Protein AF-A0A4U0H5T0-F1 (afdb_monomer_lite)

Sequence (251 aa):
METVILKTESYLFQNSNGEFRANPFYELSSDEWIIYENGQPTYLLDFNKRTTPLIQDLTKRLDNGEKLDEVIQELGRFLGRQWATDNNIEGAEIPNSQEVETVSVTLLDNLADMFMDVYFVATNSIDANILLDEEKFIAAFVTDISGQGFESGYAENQEDLIQMLTLVFKQSISLTELVSNGDRYVYDLTKFRKSCITVEELDLEYEQWIQESKRVNTMNRYGMIMSAVSYIKKNSDKEHFVLITEKRKHW

Secondary structure (DSSP, 8-state):
--EEEEEEEEEEEEETTEEEEE---TT--TTEEEEEETTEEEEEEETT-TTSHHHHHHHHHHHTT--HHHHHHHHHHHTT--EESS----SEEPTT--EEEEEEEEE-S-GGGG-EEEEEEEESS--HHHHT-HHHHHHHHTSSSTT--EEEEEESSHHHHHHHHHHHHTS----EEEEE-SSEEEEE-GGGGGGPPPHHHHHHHHHHHHHHTT----SHHHHHHHHHHHHHHHTTTSSEEEEEEEE----

Organism: NCBI:txid1874115

Foldseek 3Di:
DDKDKDKAKKFWFQDPVGIDIATQRPPDDPQWFFKAWVLHGAEIEGLVPVVFPVSVVLVVCVVVVDDNQVVQCVVQVVVLTRIGRGSPPPGDTDPPRIDIDMDMYYYDRAPLLQKKKKKKFFAQDDDPVQQADPVSVCVQAVDPPPDRHIAIDIARDPVRVQLLVCLQQVHGDDWDWPDYDVFKTKTFPQVSLVSGDDLVRCVVCVVVSSVVVVGHPPCPSVVSSSRNSVVSVVSVVGNTIMMMIGRRPHD

Structure (mmCIF, N/CA/C/O backbone):
data_AF-A0A4U0H5T0-F1
#
_entry.id   AF-A0A4U0H5T0-F1
#
loop_
_atom_site.group_PDB
_atom_site.id
_atom_site.type_symbol
_atom_site.label_atom_id
_atom_site.label_alt_id
_atom_site.label_comp_id
_atom_site.label_asym_id
_atom_site.label_entity_id
_atom_site.label_seq_id
_atom_site.pdbx_PDB_ins_code
_atom_site.Cartn_x
_atom_site.Cartn_y
_atom_site.Cartn_z
_atom_site.occupancy
_atom_site.B_iso_or_equiv
_atom_site.auth_seq_id
_atom_site.auth_comp_id
_atom_site.auth_asym_id
_atom_site.auth_atom_id
_atom_site.pdbx_PDB_model_num
ATOM 1 N N . MET A 1 1 ? 5.337 -11.599 -2.449 1.00 79.94 1 MET A N 1
ATOM 2 C CA . MET A 1 1 ? 5.610 -11.451 -3.891 1.00 79.94 1 MET A CA 1
ATOM 3 C C . MET A 1 1 ? 6.890 -12.198 -4.231 1.00 79.94 1 MET A C 1
ATOM 5 O O . MET A 1 1 ? 7.751 -12.320 -3.364 1.00 79.94 1 MET A O 1
ATOM 9 N N . GLU A 1 2 ? 6.981 -12.745 -5.441 1.00 89.12 2 GLU A N 1
ATOM 10 C CA . GLU A 1 2 ? 8.143 -13.497 -5.930 1.00 89.12 2 GLU A CA 1
ATOM 11 C C . GLU A 1 2 ? 9.257 -12.535 -6.373 1.00 89.12 2 GLU A C 1
ATOM 13 O O . GLU A 1 2 ? 9.006 -11.591 -7.121 1.00 89.12 2 GLU A O 1
ATOM 18 N N . THR A 1 3 ? 10.488 -12.766 -5.912 1.00 93.19 3 THR A N 1
ATOM 19 C CA . THR A 1 3 ? 11.670 -12.035 -6.385 1.00 93.19 3 THR A CA 1
ATOM 20 C C . THR A 1 3 ? 12.254 -12.739 -7.603 1.00 93.19 3 THR A C 1
ATOM 22 O O . THR A 1 3 ? 12.559 -13.929 -7.540 1.00 93.19 3 THR A O 1
ATOM 25 N N . VAL A 1 4 ? 12.464 -11.990 -8.683 1.00 93.50 4 VAL A N 1
ATOM 26 C CA . VAL A 1 4 ? 13.069 -12.468 -9.927 1.00 93.50 4 VAL A CA 1
ATOM 27 C C . VAL A 1 4 ? 14.440 -11.825 -10.089 1.00 93.50 4 VAL A C 1
ATOM 29 O O . VAL A 1 4 ? 14.595 -10.607 -9.997 1.00 93.50 4 VAL A O 1
ATOM 32 N N . ILE A 1 5 ? 15.450 -12.661 -10.317 1.00 93.19 5 ILE A N 1
ATOM 33 C CA . ILE A 1 5 ? 16.825 -12.223 -10.542 1.00 93.19 5 ILE A CA 1
ATOM 34 C C . ILE A 1 5 ? 17.077 -12.225 -12.045 1.00 93.19 5 ILE A C 1
ATOM 36 O O . ILE A 1 5 ? 17.096 -13.285 -12.671 1.00 93.19 5 ILE A O 1
ATOM 40 N N . LEU A 1 6 ? 17.291 -11.040 -12.605 1.00 91.06 6 LEU A N 1
ATOM 41 C CA . LEU A 1 6 ? 17.571 -10.848 -14.020 1.00 91.06 6 LEU A CA 1
ATOM 42 C C . LEU A 1 6 ? 19.044 -10.508 -14.209 1.00 91.06 6 LEU A C 1
ATOM 44 O O . LEU A 1 6 ? 19.617 -9.702 -13.475 1.00 91.06 6 LEU A O 1
ATOM 48 N N . LYS A 1 7 ? 19.657 -11.126 -15.214 1.00 90.62 7 LYS A N 1
ATOM 49 C CA . LYS A 1 7 ? 20.981 -10.751 -15.696 1.00 90.62 7 LYS A CA 1
ATOM 50 C C . LYS A 1 7 ? 20.773 -9.889 -16.933 1.00 90.62 7 LYS A C 1
ATOM 52 O O . LYS A 1 7 ? 20.125 -10.348 -17.861 1.00 90.62 7 LYS A O 1
ATOM 57 N N . THR A 1 8 ? 21.273 -8.662 -16.909 1.00 91.00 8 THR A N 1
ATOM 58 C CA . THR A 1 8 ? 21.053 -7.675 -17.973 1.00 91.00 8 THR A CA 1
ATOM 59 C C . THR A 1 8 ? 22.316 -6.867 -18.208 1.00 91.00 8 THR A C 1
ATOM 61 O O . THR A 1 8 ? 23.204 -6.793 -17.356 1.00 91.00 8 THR A O 1
ATOM 64 N N . GLU A 1 9 ? 22.374 -6.222 -19.360 1.00 91.31 9 GLU A N 1
ATOM 65 C CA . GLU A 1 9 ? 23.377 -5.214 -19.657 1.00 91.31 9 GLU A CA 1
ATOM 66 C C . GLU A 1 9 ? 23.027 -3.872 -18.989 1.00 91.31 9 GLU A C 1
ATOM 68 O O . GLU A 1 9 ? 21.854 -3.494 -18.867 1.00 91.31 9 GLU A O 1
ATOM 73 N N . SER A 1 10 ? 24.060 -3.165 -18.530 1.00 92.12 10 SER A N 1
ATOM 74 C CA . SER A 1 10 ? 24.013 -1.792 -18.031 1.00 92.12 10 SER A CA 1
ATOM 75 C C . SER A 1 10 ? 24.984 -0.920 -18.821 1.00 92.12 10 SER A C 1
ATOM 77 O O . SER A 1 10 ? 26.024 -1.388 -19.290 1.00 92.12 10 SER A O 1
ATOM 79 N N . TYR A 1 11 ? 24.669 0.366 -18.941 1.00 93.81 11 TYR A N 1
ATOM 80 C CA . TYR A 1 11 ? 25.453 1.316 -19.733 1.00 93.81 11 TYR A CA 1
ATOM 81 C C . TYR A 1 11 ? 25.623 2.628 -18.968 1.00 93.81 11 TYR A C 1
ATOM 83 O O . TYR A 1 11 ? 24.793 2.976 -18.123 1.00 93.81 11 TYR A O 1
ATOM 91 N N . LEU A 1 12 ? 26.702 3.356 -19.258 1.00 95.00 12 LEU A N 1
ATOM 92 C CA . LEU A 1 12 ? 26.872 4.731 -18.799 1.00 95.00 12 LEU A CA 1
ATOM 93 C C . LEU A 1 12 ? 26.121 5.681 -19.727 1.00 95.00 12 LEU A C 1
ATOM 95 O O . LEU A 1 12 ? 26.197 5.566 -20.947 1.00 95.00 12 LEU A O 1
ATOM 99 N N . PHE A 1 13 ? 25.460 6.662 -19.133 1.00 93.12 13 PHE A N 1
ATOM 100 C CA . PHE A 1 13 ? 24.759 7.741 -19.803 1.00 93.12 13 PHE A CA 1
ATOM 101 C C . PHE A 1 13 ? 25.309 9.074 -19.316 1.00 93.12 13 PHE A C 1
ATOM 103 O O . PHE A 1 13 ? 25.615 9.244 -18.136 1.00 93.12 13 PHE A O 1
ATOM 110 N N . GLN A 1 14 ? 25.416 10.032 -20.231 1.00 94.31 14 GLN A N 1
ATOM 111 C CA . GLN A 1 14 ? 25.802 11.404 -19.929 1.00 94.31 14 GLN A CA 1
ATOM 112 C C . GLN A 1 14 ? 24.602 12.332 -20.122 1.00 94.31 14 GLN A C 1
ATOM 114 O O . GLN A 1 14 ? 24.001 12.372 -21.200 1.00 94.31 14 GLN A O 1
ATOM 119 N N . ASN A 1 15 ? 24.308 13.144 -19.108 1.00 92.81 15 ASN A N 1
ATOM 120 C CA . ASN A 1 15 ? 23.375 14.267 -19.218 1.00 92.81 15 ASN A CA 1
ATOM 121 C C . ASN A 1 15 ? 23.931 15.533 -18.542 1.00 92.81 15 ASN A C 1
ATOM 123 O O . ASN A 1 15 ? 25.121 15.608 -18.224 1.00 92.81 15 ASN A O 1
ATOM 127 N N . SER A 1 16 ? 23.090 16.554 -18.345 1.00 91.19 16 SER A N 1
ATOM 128 C CA . SER A 1 16 ? 23.485 17.823 -17.714 1.00 91.19 16 SER A CA 1
ATOM 129 C C . SER A 1 16 ? 23.939 17.687 -16.256 1.00 91.19 16 SER A C 1
ATOM 131 O O . SER A 1 16 ? 24.620 18.579 -15.758 1.00 91.19 16 SER A O 1
ATOM 133 N N . ASN A 1 17 ? 23.576 16.593 -15.579 1.00 89.69 17 ASN A N 1
ATOM 134 C CA . ASN A 1 17 ? 23.887 16.333 -14.173 1.00 89.69 17 ASN A CA 1
ATOM 135 C C . ASN A 1 17 ? 25.145 15.467 -13.988 1.00 89.69 17 ASN A C 1
ATOM 137 O O . ASN A 1 17 ? 25.594 15.292 -12.857 1.00 89.69 17 ASN A O 1
ATOM 141 N N . GLY A 1 18 ? 25.729 14.953 -15.076 1.00 92.44 18 GLY A N 1
ATOM 142 C CA . GLY A 1 18 ? 26.941 14.137 -15.056 1.00 92.44 18 GLY A CA 1
ATOM 143 C C . GLY A 1 18 ? 26.772 12.780 -15.735 1.00 92.44 18 GLY A C 1
ATOM 144 O O . GLY A 1 18 ? 25.825 12.557 -16.493 1.00 92.44 18 GLY A O 1
ATOM 145 N N . GLU A 1 19 ? 27.733 11.900 -15.466 1.00 93.88 19 GLU A N 1
ATOM 146 C CA . GLU A 1 19 ? 27.701 10.495 -15.872 1.00 93.88 19 GLU A CA 1
ATOM 147 C C . GLU A 1 19 ? 26.946 9.667 -14.829 1.00 93.88 19 GLU A C 1
ATOM 149 O O . GLU A 1 19 ? 27.150 9.829 -13.623 1.00 93.88 19 GLU A O 1
ATOM 154 N N . PHE A 1 20 ? 26.092 8.757 -15.284 1.00 92.19 20 PHE A N 1
ATOM 155 C CA . PHE A 1 20 ? 25.377 7.811 -14.431 1.00 92.19 20 PHE A CA 1
ATOM 156 C C . PHE A 1 20 ? 25.193 6.476 -15.153 1.00 92.19 20 PHE A C 1
ATOM 158 O O . PHE A 1 20 ? 25.200 6.424 -16.380 1.00 92.19 20 PHE A O 1
ATOM 165 N N . ARG A 1 21 ? 25.041 5.383 -14.401 1.00 91.56 21 ARG A N 1
ATOM 166 C CA . ARG A 1 21 ? 24.825 4.037 -14.950 1.00 91.56 21 ARG A CA 1
ATOM 167 C C . ARG A 1 21 ? 23.353 3.651 -14.832 1.00 91.56 21 ARG A C 1
ATOM 169 O O . ARG A 1 21 ? 22.741 3.928 -13.803 1.00 91.56 21 ARG A O 1
ATOM 176 N N . ALA A 1 22 ? 22.798 3.031 -15.871 1.00 90.25 22 ALA A N 1
ATOM 177 C CA . ALA A 1 22 ? 21.400 2.603 -15.897 1.00 90.25 22 ALA A CA 1
ATOM 178 C C . ALA A 1 22 ? 21.206 1.278 -16.654 1.00 90.25 22 ALA A C 1
ATOM 180 O O . ALA A 1 22 ? 22.036 0.888 -17.480 1.00 90.25 22 ALA A O 1
ATOM 181 N N . ASN A 1 23 ? 20.084 0.605 -16.374 1.00 90.12 23 ASN A N 1
ATOM 182 C CA . ASN A 1 23 ? 19.690 -0.674 -16.970 1.00 90.12 23 ASN A CA 1
ATOM 183 C C . ASN A 1 23 ? 18.482 -0.465 -17.908 1.00 90.12 23 ASN A C 1
ATOM 185 O O . ASN A 1 23 ? 17.345 -0.370 -17.432 1.00 90.12 23 ASN A O 1
ATOM 189 N N . PRO A 1 24 ? 18.691 -0.383 -19.234 1.00 83.88 24 PRO A N 1
ATOM 190 C CA . PRO A 1 24 ? 17.605 -0.146 -20.184 1.00 83.88 24 PRO A CA 1
ATOM 191 C C . PRO A 1 24 ? 16.778 -1.398 -20.525 1.00 83.88 24 PRO A C 1
ATOM 193 O O . PRO A 1 24 ? 15.717 -1.245 -21.118 1.00 83.88 24 PRO A O 1
ATOM 196 N N . PHE A 1 25 ? 17.244 -2.603 -20.162 1.00 85.62 25 PHE A N 1
ATOM 197 C CA . PHE A 1 25 ? 16.572 -3.892 -20.409 1.00 85.62 25 PHE A CA 1
ATOM 198 C C . PHE A 1 25 ? 16.206 -4.171 -21.885 1.00 85.62 25 PHE A C 1
ATOM 200 O O . PHE A 1 25 ? 15.102 -4.606 -22.200 1.00 85.62 25 PHE A O 1
ATOM 207 N N . TYR A 1 26 ? 17.156 -3.993 -22.810 1.00 78.75 26 TYR A N 1
ATOM 208 C CA . TYR A 1 26 ? 16.949 -4.288 -24.240 1.00 78.75 26 TYR A CA 1
ATOM 209 C C . TYR A 1 26 ? 16.740 -5.782 -24.575 1.00 78.75 26 TYR A C 1
ATOM 211 O O . TYR A 1 26 ? 16.330 -6.103 -25.688 1.00 78.75 26 TYR A O 1
ATOM 219 N N . GLU A 1 27 ? 17.041 -6.695 -23.648 1.00 76.06 27 GLU A N 1
ATOM 220 C CA . GLU A 1 27 ? 17.084 -8.149 -23.888 1.00 76.06 27 GLU A CA 1
ATOM 221 C C . GLU A 1 27 ? 15.786 -8.900 -23.542 1.00 76.06 27 GLU A C 1
ATOM 223 O O . GLU A 1 27 ? 15.737 -10.124 -23.677 1.00 76.06 27 GLU A O 1
ATOM 228 N N . LEU A 1 28 ? 14.747 -8.207 -23.067 1.00 79.75 28 LEU A N 1
ATOM 229 C CA . LEU A 1 28 ? 13.497 -8.849 -22.646 1.00 79.75 28 LEU A CA 1
ATOM 230 C C . LEU A 1 28 ? 12.777 -9.537 -23.812 1.00 79.75 28 LEU A C 1
ATOM 232 O O . LEU A 1 28 ? 12.850 -9.101 -24.966 1.00 79.75 28 LEU A O 1
ATOM 236 N N . SER A 1 29 ? 12.041 -10.609 -23.505 1.00 81.38 29 SER A N 1
ATOM 237 C CA . SER A 1 29 ? 11.128 -11.201 -24.483 1.00 81.38 29 SER A CA 1
ATOM 238 C C . SER A 1 29 ? 9.960 -10.256 -24.791 1.00 81.38 29 SER A C 1
ATOM 240 O O . SER A 1 29 ? 9.644 -9.356 -24.019 1.00 81.38 29 SER A O 1
ATOM 242 N N . SER A 1 30 ? 9.271 -10.470 -25.916 1.00 81.88 30 SER A N 1
ATOM 243 C CA . SER A 1 30 ? 8.114 -9.645 -26.307 1.00 81.88 30 SER A CA 1
ATOM 244 C C . SER A 1 30 ? 6.949 -9.682 -25.310 1.00 81.88 30 SER A C 1
ATOM 246 O O . SER A 1 30 ? 6.088 -8.805 -25.347 1.00 81.88 30 SER A O 1
ATOM 248 N N . ASP A 1 31 ? 6.913 -10.705 -24.456 1.00 90.06 31 ASP A N 1
ATOM 249 C CA . ASP A 1 31 ? 5.875 -10.927 -23.450 1.00 90.06 31 ASP A CA 1
ATOM 250 C C . ASP A 1 31 ? 6.319 -10.477 -22.044 1.00 90.06 31 ASP A C 1
ATOM 252 O O . ASP A 1 31 ? 5.556 -10.610 -21.089 1.00 90.06 31 ASP A O 1
ATOM 256 N N . GLU A 1 32 ? 7.523 -9.920 -21.896 1.00 92.31 32 GLU A N 1
ATOM 257 C CA . GLU A 1 32 ? 8.065 -9.442 -20.624 1.00 92.31 32 GLU A CA 1
ATOM 258 C C . GLU A 1 32 ? 8.298 -7.934 -20.657 1.00 92.31 32 GLU A C 1
ATOM 260 O O . GLU A 1 32 ? 8.846 -7.385 -21.611 1.00 92.31 32 GLU A O 1
ATOM 265 N N . TRP A 1 33 ? 7.909 -7.259 -19.579 1.00 93.38 33 TRP A N 1
ATOM 266 C CA . TRP A 1 33 ? 8.050 -5.813 -19.445 1.00 93.38 33 TRP A CA 1
ATOM 267 C C . TRP A 1 33 ? 8.583 -5.454 -18.066 1.00 93.38 33 TRP A C 1
ATOM 269 O O . TRP A 1 33 ? 8.135 -5.994 -17.053 1.00 93.38 33 TRP A O 1
ATOM 279 N N . ILE A 1 34 ? 9.515 -4.505 -18.015 1.00 94.31 34 ILE A N 1
ATOM 280 C CA . ILE A 1 34 ? 9.991 -3.936 -16.754 1.00 94.31 34 ILE A CA 1
ATOM 281 C C . ILE A 1 34 ? 9.176 -2.691 -16.439 1.00 94.31 34 ILE A C 1
ATOM 283 O O . ILE A 1 34 ? 9.016 -1.809 -17.278 1.00 94.31 34 ILE A O 1
ATOM 287 N N . ILE A 1 35 ? 8.674 -2.620 -15.208 1.00 94.06 35 ILE A N 1
ATOM 288 C CA . ILE A 1 35 ? 8.116 -1.392 -14.654 1.00 94.06 35 ILE A CA 1
ATOM 289 C C . ILE A 1 35 ? 9.209 -0.702 -13.850 1.00 94.06 35 ILE A C 1
ATOM 291 O O . ILE A 1 35 ? 9.773 -1.261 -12.897 1.00 94.06 35 ILE A O 1
ATOM 295 N N . TYR A 1 36 ? 9.452 0.547 -14.216 1.00 92.38 36 TYR A N 1
ATOM 296 C CA . TYR A 1 36 ? 10.337 1.449 -13.512 1.00 92.38 36 TYR A CA 1
ATOM 297 C C . TYR A 1 36 ? 9.539 2.231 -12.475 1.00 92.38 36 TYR A C 1
ATOM 299 O O . TYR A 1 36 ? 8.566 2.905 -12.808 1.00 92.38 36 TYR A O 1
ATOM 307 N N . GLU A 1 37 ? 9.966 2.171 -11.218 1.00 90.38 37 GLU A N 1
ATOM 308 C CA . GLU A 1 37 ? 9.444 3.004 -10.140 1.00 90.38 37 GLU A CA 1
ATOM 309 C C . GLU A 1 37 ? 10.465 4.088 -9.814 1.00 90.38 37 GLU A C 1
ATOM 311 O O . GLU A 1 37 ? 11.607 3.791 -9.467 1.00 90.38 37 GLU A O 1
ATOM 316 N N . ASN A 1 38 ? 10.073 5.356 -9.963 1.00 86.44 38 ASN A N 1
ATOM 317 C CA . ASN A 1 38 ? 10.989 6.496 -9.818 1.00 86.44 38 ASN A CA 1
ATOM 318 C C . ASN A 1 38 ? 12.274 6.339 -10.671 1.00 86.44 38 ASN A C 1
ATOM 320 O O . ASN A 1 38 ? 13.373 6.678 -10.229 1.00 86.44 38 ASN A O 1
ATOM 324 N N . GLY A 1 39 ? 12.140 5.774 -11.878 1.00 85.00 39 GLY A N 1
ATOM 325 C CA . GLY A 1 39 ? 13.250 5.532 -12.810 1.00 85.00 39 GLY A CA 1
ATOM 326 C C . GLY A 1 39 ? 14.132 4.322 -12.479 1.00 85.00 39 GLY A C 1
ATOM 327 O O . GLY A 1 39 ? 15.131 4.107 -13.157 1.00 85.00 39 GLY A O 1
ATOM 328 N N . GLN A 1 40 ? 13.795 3.527 -11.458 1.00 87.88 40 GLN A N 1
ATOM 329 C CA . GLN A 1 40 ? 14.537 2.317 -11.097 1.00 87.88 40 GLN A CA 1
ATOM 330 C C . GLN A 1 40 ? 13.754 1.053 -1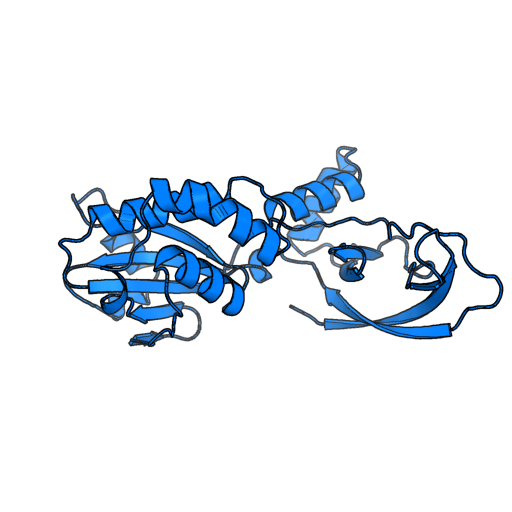1.479 1.00 87.88 40 GLN A C 1
ATOM 332 O O . GLN A 1 40 ? 12.562 0.967 -11.166 1.00 87.88 40 GLN A O 1
ATOM 337 N N . PRO A 1 41 ? 14.390 0.054 -12.116 1.00 92.06 41 PRO A N 1
ATOM 338 C CA . PRO A 1 41 ? 13.729 -1.202 -12.461 1.00 92.06 41 PRO A CA 1
ATOM 339 C C . PRO A 1 41 ? 13.284 -1.906 -11.178 1.00 92.06 41 PRO A C 1
ATOM 341 O O . PRO A 1 41 ? 14.110 -2.266 -10.342 1.00 92.06 41 PRO A O 1
ATOM 344 N N . THR A 1 42 ? 11.973 -2.065 -11.000 1.00 92.81 42 THR A N 1
ATOM 345 C CA . THR A 1 42 ? 11.412 -2.513 -9.714 1.00 92.81 42 THR A CA 1
ATOM 346 C C . THR A 1 42 ? 10.505 -3.718 -9.875 1.00 92.81 42 THR A C 1
ATOM 348 O O . THR A 1 42 ? 10.584 -4.645 -9.063 1.00 92.81 42 THR A O 1
ATOM 351 N N . TYR A 1 43 ? 9.692 -3.751 -10.935 1.00 94.44 43 TYR A N 1
ATOM 352 C CA . TYR A 1 43 ? 8.773 -4.859 -11.175 1.00 94.44 43 TYR A CA 1
ATOM 353 C C . TYR A 1 43 ? 8.954 -5.498 -12.548 1.00 94.44 43 TYR A C 1
ATOM 355 O O . TYR A 1 43 ? 9.316 -4.823 -13.509 1.00 94.44 43 TYR A O 1
ATOM 363 N N . LEU A 1 44 ? 8.660 -6.795 -12.626 1.00 94.81 44 LEU A N 1
ATOM 364 C CA . LEU A 1 44 ? 8.542 -7.553 -13.870 1.00 94.81 44 LEU A CA 1
ATOM 365 C C . LEU A 1 44 ? 7.072 -7.901 -14.111 1.00 94.81 44 LEU A C 1
ATOM 367 O O . LEU A 1 44 ? 6.443 -8.549 -13.273 1.00 94.81 44 LEU A O 1
ATOM 371 N N . LEU A 1 45 ? 6.550 -7.505 -15.266 1.00 94.62 45 LEU A N 1
ATOM 372 C CA . LEU A 1 45 ? 5.309 -8.015 -15.838 1.00 9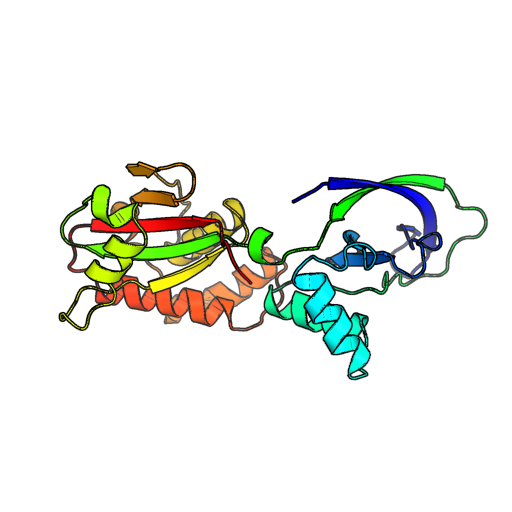4.62 45 LEU A CA 1
ATOM 373 C C . LEU A 1 45 ? 5.649 -9.131 -16.824 1.00 94.62 45 LEU A C 1
ATOM 375 O O . LEU A 1 45 ? 6.445 -8.918 -17.734 1.00 94.62 45 LEU A O 1
ATOM 379 N N . ASP A 1 46 ? 5.018 -10.290 -16.667 1.00 94.25 46 ASP A N 1
ATOM 380 C CA . ASP A 1 46 ? 5.209 -11.445 -17.549 1.00 94.25 46 ASP A CA 1
ATOM 381 C C . ASP A 1 46 ? 3.854 -11.917 -18.099 1.00 94.25 46 ASP A C 1
ATOM 383 O O . ASP A 1 46 ? 3.067 -12.576 -17.409 1.00 94.25 46 ASP A O 1
ATOM 387 N N . PHE A 1 47 ? 3.577 -11.593 -19.365 1.00 93.62 47 PHE A N 1
ATOM 388 C CA . PHE A 1 47 ? 2.353 -11.978 -20.072 1.00 93.62 47 PHE A CA 1
ATOM 389 C C . PHE A 1 47 ? 2.270 -13.487 -20.359 1.00 93.62 47 PHE A C 1
ATOM 391 O O . PHE A 1 47 ? 1.201 -13.990 -20.727 1.00 93.62 47 PHE A O 1
ATOM 398 N N . ASN A 1 48 ? 3.335 -14.262 -20.112 1.00 92.81 48 ASN A N 1
ATOM 399 C CA . ASN A 1 48 ? 3.253 -15.722 -20.133 1.00 92.81 48 ASN A CA 1
ATOM 400 C C . ASN A 1 48 ? 2.422 -16.268 -18.962 1.00 92.81 48 ASN A C 1
ATOM 402 O O . ASN A 1 48 ? 1.833 -17.349 -19.076 1.00 92.81 48 ASN A O 1
ATOM 406 N N . LYS A 1 49 ? 2.269 -15.509 -17.868 1.00 91.69 49 LYS A N 1
ATOM 407 C CA . LYS A 1 49 ? 1.437 -15.870 -16.707 1.00 91.69 49 LYS A CA 1
ATOM 408 C C . LYS A 1 49 ? -0.056 -15.577 -16.931 1.00 91.69 49 LYS A C 1
ATOM 410 O O . LYS A 1 49 ? -0.728 -14.977 -16.103 1.00 91.69 49 LYS A O 1
ATOM 415 N N . ARG A 1 50 ? -0.621 -16.079 -18.033 1.00 89.62 50 ARG A N 1
ATOM 416 C CA . ARG A 1 50 ? -1.989 -15.784 -18.534 1.00 89.62 50 ARG A CA 1
ATOM 417 C C . ARG A 1 50 ? -3.147 -16.071 -17.567 1.00 89.62 50 ARG A C 1
ATOM 419 O O . ARG A 1 50 ? -4.282 -15.669 -17.818 1.00 89.62 50 ARG A O 1
ATOM 426 N N . THR A 1 51 ? -2.907 -16.837 -16.509 1.00 89.38 51 THR A N 1
ATOM 427 C CA . THR A 1 51 ? -3.930 -17.206 -15.524 1.00 89.38 51 THR A CA 1
ATOM 428 C C . THR A 1 51 ? -4.002 -16.250 -14.340 1.00 89.38 51 THR A C 1
ATOM 430 O O . THR A 1 51 ? -4.887 -16.419 -13.506 1.00 89.38 51 THR A O 1
ATOM 433 N N . THR A 1 52 ? -3.079 -15.293 -14.216 1.00 89.00 52 THR A N 1
ATOM 434 C CA . THR A 1 52 ? -3.059 -14.380 -13.070 1.00 89.00 52 THR A CA 1
ATOM 435 C C . THR A 1 52 ? -4.021 -13.204 -13.290 1.00 89.00 52 THR A C 1
ATOM 437 O O . THR A 1 52 ? -4.147 -12.724 -14.422 1.00 89.00 52 THR A O 1
ATOM 440 N N . PRO A 1 53 ? -4.728 -12.733 -12.241 1.00 88.12 53 PRO A N 1
ATOM 441 C CA . PRO A 1 53 ? -5.772 -11.718 -12.393 1.00 88.12 53 PRO A CA 1
ATOM 442 C C . PRO A 1 53 ? -5.287 -10.423 -13.049 1.00 88.12 53 PRO A C 1
ATOM 444 O O . PRO A 1 53 ? -5.970 -9.890 -13.921 1.00 88.12 53 PRO A O 1
ATOM 447 N N . LEU A 1 54 ? -4.092 -9.943 -12.680 1.00 90.75 54 LEU A N 1
ATOM 448 C CA . LEU A 1 54 ? -3.546 -8.715 -13.256 1.00 90.75 54 LEU A CA 1
ATOM 449 C C . LEU A 1 54 ? -3.263 -8.877 -14.751 1.00 90.75 54 LEU A C 1
ATOM 451 O O . LEU A 1 54 ? -3.648 -8.022 -15.539 1.00 90.75 54 LEU A O 1
ATOM 455 N N . ILE A 1 55 ? -2.635 -9.982 -15.161 1.00 93.25 55 ILE A N 1
ATOM 456 C CA . ILE A 1 55 ? -2.311 -10.219 -16.574 1.00 93.25 55 ILE A CA 1
ATOM 457 C C . ILE A 1 55 ? -3.587 -10.362 -17.411 1.00 93.25 55 ILE A C 1
ATOM 459 O O . ILE A 1 55 ? -3.633 -9.874 -18.539 1.00 93.25 55 ILE A O 1
ATOM 463 N N . GLN A 1 56 ? -4.645 -10.969 -16.867 1.00 92.44 56 GLN A N 1
ATOM 464 C CA . GLN A 1 56 ? -5.947 -11.051 -17.537 1.00 92.44 56 GLN A CA 1
ATOM 465 C C . GLN A 1 56 ? -6.592 -9.676 -17.736 1.00 92.44 56 GLN A C 1
ATOM 467 O O . GLN A 1 56 ? -7.094 -9.397 -18.827 1.00 92.44 56 GLN A O 1
ATOM 472 N N . ASP A 1 57 ? -6.560 -8.819 -16.712 1.00 91.88 57 ASP A N 1
ATOM 473 C CA . ASP A 1 57 ? -7.064 -7.447 -16.806 1.00 91.88 57 ASP A CA 1
ATOM 474 C C . ASP A 1 57 ? -6.267 -6.626 -17.829 1.00 91.88 57 ASP A C 1
ATOM 476 O O . ASP A 1 57 ? -6.847 -6.072 -18.765 1.00 91.88 57 ASP A O 1
ATOM 480 N N . LEU A 1 58 ? -4.933 -6.646 -17.728 1.00 93.88 58 LEU A N 1
ATOM 481 C CA . LEU A 1 58 ? -4.044 -5.956 -18.663 1.00 93.88 58 LEU A CA 1
ATOM 482 C C . LEU A 1 58 ? -4.275 -6.421 -20.102 1.00 93.88 58 LEU A C 1
ATOM 484 O O . LEU A 1 58 ? -4.478 -5.590 -20.980 1.00 93.88 58 LEU A O 1
ATOM 488 N N . THR A 1 59 ? -4.323 -7.734 -20.346 1.00 93.88 59 THR A N 1
ATOM 489 C CA . THR A 1 59 ? -4.574 -8.290 -21.688 1.00 93.88 59 THR A CA 1
ATOM 490 C C . THR A 1 59 ? -5.890 -7.763 -22.258 1.00 93.88 59 THR A C 1
ATOM 492 O O . THR A 1 59 ? -5.928 -7.293 -23.390 1.00 93.88 59 THR A O 1
ATOM 495 N N . LYS A 1 60 ? -6.960 -7.747 -21.454 1.00 94.75 60 LYS A N 1
ATOM 496 C CA . LYS A 1 60 ? -8.266 -7.235 -21.879 1.00 94.75 60 LYS A CA 1
ATOM 497 C C . LYS A 1 60 ? -8.229 -5.740 -22.218 1.00 94.75 60 LYS A C 1
ATOM 499 O O . LYS A 1 60 ? -8.882 -5.326 -23.173 1.00 94.75 60 LYS A O 1
ATOM 504 N N . ARG A 1 61 ? -7.502 -4.925 -21.448 1.00 94.75 61 ARG A N 1
ATOM 505 C CA . ARG A 1 61 ? -7.324 -3.484 -21.717 1.00 94.75 61 ARG A CA 1
ATOM 506 C C . ARG A 1 61 ? -6.543 -3.248 -23.012 1.00 94.75 61 ARG A C 1
ATOM 508 O O . ARG A 1 61 ? -6.978 -2.463 -23.854 1.00 94.75 61 ARG A O 1
ATOM 515 N N . LEU A 1 62 ? -5.452 -3.987 -23.216 1.00 94.31 62 LEU A N 1
ATOM 516 C CA . LEU A 1 62 ? -4.652 -3.925 -24.445 1.00 94.31 62 LEU A CA 1
ATOM 517 C C . LEU A 1 62 ? -5.453 -4.367 -25.679 1.00 94.31 62 LEU A C 1
ATOM 519 O O . LEU A 1 62 ? -5.407 -3.697 -26.709 1.00 94.31 62 LEU A O 1
ATOM 523 N N . ASP A 1 63 ? -6.255 -5.430 -25.563 1.00 95.00 63 ASP A N 1
ATOM 524 C CA . ASP A 1 63 ? -7.155 -5.896 -26.630 1.00 95.00 63 ASP A CA 1
ATOM 525 C C . ASP A 1 63 ? -8.223 -4.846 -26.997 1.00 95.00 63 ASP A C 1
ATOM 527 O O . ASP A 1 63 ? -8.681 -4.791 -28.141 1.00 95.00 63 ASP A O 1
ATOM 531 N N . ASN A 1 64 ? -8.593 -3.973 -26.053 1.00 96.06 64 ASN A N 1
ATOM 532 C CA . ASN A 1 64 ? -9.483 -2.833 -26.293 1.00 96.06 64 ASN A CA 1
ATOM 533 C C . ASN A 1 64 ? -8.766 -1.610 -26.900 1.00 96.06 64 ASN A C 1
ATOM 535 O O . ASN A 1 64 ? -9.409 -0.589 -27.152 1.00 96.06 64 ASN A O 1
ATOM 539 N N . GLY A 1 65 ? -7.461 -1.707 -27.169 1.00 95.12 65 GLY A N 1
ATOM 540 C CA . GLY A 1 65 ? -6.658 -0.668 -27.813 1.00 95.12 65 GLY A CA 1
ATOM 541 C C . GLY A 1 65 ? -5.971 0.306 -26.855 1.00 95.12 65 GLY A C 1
ATOM 542 O O . GLY A 1 65 ? -5.428 1.311 -27.317 1.00 95.12 65 GLY A O 1
ATOM 543 N N . GLU A 1 66 ? -5.985 0.040 -25.547 1.00 96.06 66 GLU A N 1
ATOM 544 C CA . GLU A 1 66 ? -5.212 0.823 -24.579 1.00 96.06 66 GLU A CA 1
ATOM 545 C C . GLU A 1 66 ? -3.709 0.540 -24.726 1.00 96.06 66 GLU A C 1
ATOM 547 O O . GLU A 1 66 ? -3.303 -0.553 -25.127 1.00 96.06 66 GLU A O 1
ATOM 552 N N . LYS A 1 67 ? -2.858 1.519 -24.401 1.00 93.88 67 LYS A N 1
ATOM 553 C CA . LYS A 1 67 ? -1.402 1.321 -24.415 1.00 93.88 67 LYS A CA 1
ATOM 554 C C . LYS A 1 67 ? -0.912 0.867 -23.051 1.00 93.88 67 LYS A C 1
ATOM 556 O O . LYS A 1 67 ? -1.300 1.445 -22.041 1.00 93.88 67 LYS A O 1
ATOM 561 N N . LEU A 1 68 ? 0.007 -0.098 -23.033 1.00 92.44 68 LEU A N 1
ATOM 562 C CA . LEU A 1 68 ? 0.536 -0.653 -21.788 1.00 92.44 68 LEU A CA 1
ATOM 563 C C . LEU A 1 68 ? 1.118 0.425 -20.868 1.00 92.44 68 LEU A C 1
ATOM 565 O O . LEU A 1 68 ? 0.759 0.457 -19.699 1.00 92.44 68 LEU A O 1
ATOM 569 N N . ASP A 1 69 ? 1.944 1.335 -21.387 1.00 91.38 69 ASP A N 1
ATOM 570 C CA . ASP A 1 69 ? 2.538 2.399 -20.567 1.00 91.38 69 ASP A CA 1
ATOM 571 C C . ASP A 1 69 ? 1.471 3.284 -19.896 1.00 91.38 69 ASP A C 1
ATOM 573 O O . ASP A 1 69 ? 1.547 3.548 -18.700 1.00 91.38 69 ASP A O 1
ATOM 577 N N . GLU A 1 70 ? 0.417 3.667 -20.625 1.00 93.25 70 GLU A N 1
ATOM 578 C CA . GLU A 1 70 ? -0.691 4.472 -20.087 1.00 93.25 70 GLU A CA 1
ATOM 579 C C . GLU A 1 70 ? -1.416 3.716 -18.960 1.00 93.25 70 GLU A C 1
ATOM 581 O O . GLU A 1 70 ? -1.634 4.260 -17.876 1.00 93.25 70 GLU A O 1
ATOM 586 N N . VAL A 1 71 ? -1.699 2.429 -19.179 1.00 94.12 71 VAL A N 1
ATOM 587 C CA . VAL A 1 71 ? -2.320 1.535 -18.194 1.00 94.12 71 VAL A CA 1
ATOM 588 C C . VAL A 1 71 ? -1.454 1.394 -16.934 1.00 94.12 71 VAL A C 1
ATOM 590 O O . VAL A 1 71 ? -1.961 1.495 -15.815 1.00 94.12 71 VAL A O 1
ATOM 593 N N . ILE A 1 72 ? -0.146 1.187 -17.093 1.00 94.38 72 ILE A N 1
ATOM 594 C CA . ILE A 1 72 ? 0.800 1.045 -15.980 1.00 94.38 72 ILE A CA 1
ATOM 595 C C . ILE A 1 72 ? 0.969 2.358 -15.217 1.00 94.38 72 ILE A C 1
ATOM 597 O O . ILE A 1 72 ? 1.009 2.336 -13.986 1.00 94.38 72 ILE A O 1
ATOM 601 N N . GLN A 1 73 ? 1.003 3.500 -15.904 1.00 92.38 73 GLN A N 1
ATOM 602 C CA . GLN A 1 73 ? 1.021 4.812 -15.261 1.00 92.38 73 GLN A CA 1
ATOM 603 C C . GLN A 1 73 ? -0.251 5.062 -14.445 1.00 92.38 73 GLN A C 1
ATOM 605 O O . GLN A 1 73 ? -0.173 5.580 -13.331 1.00 92.38 73 GLN A O 1
ATOM 610 N N . GLU A 1 74 ? -1.425 4.706 -14.970 1.00 90.25 74 GLU A N 1
ATOM 611 C CA . GLU A 1 74 ? -2.693 4.827 -14.247 1.00 90.25 74 GLU A CA 1
ATOM 612 C C . GLU A 1 74 ? -2.731 3.946 -13.002 1.00 90.25 74 GLU A C 1
ATOM 614 O O . GLU A 1 74 ? -3.097 4.431 -11.928 1.00 90.25 74 GLU A O 1
ATOM 619 N N . LEU A 1 75 ? -2.304 2.684 -13.126 1.00 90.12 75 LEU A N 1
ATOM 620 C CA . LEU A 1 75 ? -2.167 1.784 -11.987 1.00 90.12 75 LEU A CA 1
ATOM 621 C C . LEU A 1 75 ? -1.199 2.379 -10.968 1.00 90.12 75 LEU A C 1
ATOM 623 O O . LEU A 1 75 ? -1.604 2.610 -9.836 1.00 90.12 75 LEU A O 1
ATOM 627 N N . GLY A 1 76 ? 0.022 2.739 -11.368 1.00 89.75 76 GLY A N 1
ATOM 628 C CA . GLY A 1 76 ? 1.006 3.367 -10.487 1.00 89.75 76 GLY A CA 1
ATOM 629 C C . GLY A 1 76 ? 0.436 4.576 -9.748 1.00 89.75 76 GLY A C 1
ATOM 630 O O . GLY A 1 76 ? 0.496 4.626 -8.519 1.00 89.75 76 GLY A O 1
ATOM 631 N N . ARG A 1 77 ? -0.222 5.501 -10.460 1.00 86.06 77 ARG A N 1
ATOM 632 C CA . ARG A 1 77 ? -0.894 6.659 -9.847 1.00 86.06 77 ARG A CA 1
ATOM 633 C C . ARG A 1 77 ? -1.950 6.229 -8.845 1.00 86.06 77 ARG A C 1
ATOM 635 O O . ARG A 1 77 ? -1.964 6.772 -7.748 1.00 86.06 77 ARG A O 1
ATOM 642 N N . PHE A 1 78 ? -2.799 5.255 -9.160 1.00 82.56 78 PHE A N 1
ATOM 643 C CA . PHE A 1 78 ? -3.778 4.736 -8.203 1.00 82.56 78 PHE A CA 1
ATOM 644 C C . PHE A 1 78 ? -3.110 4.258 -6.898 1.00 82.56 78 PHE A C 1
ATOM 646 O O . PHE A 1 78 ? -3.618 4.544 -5.812 1.00 82.56 78 PHE A O 1
ATOM 653 N N . LEU A 1 79 ? -1.924 3.647 -6.984 1.00 81.25 79 LEU A N 1
ATOM 654 C CA . LEU A 1 79 ? -1.119 3.237 -5.825 1.00 81.25 79 LEU A CA 1
ATOM 655 C C . LEU A 1 79 ? -0.317 4.395 -5.181 1.00 81.25 79 LEU A C 1
ATOM 657 O O . LEU A 1 79 ? 0.375 4.191 -4.187 1.00 81.25 79 LEU A O 1
ATOM 661 N N . GLY A 1 80 ? -0.377 5.616 -5.723 1.00 81.56 80 GLY A N 1
ATOM 662 C CA . GLY A 1 80 ? 0.439 6.756 -5.287 1.00 81.56 80 GLY A CA 1
ATOM 663 C C . GLY A 1 80 ? 1.913 6.660 -5.697 1.00 81.56 80 GLY A C 1
ATOM 664 O O . GLY A 1 80 ? 2.767 7.260 -5.044 1.00 81.56 80 GLY A O 1
ATOM 665 N N . ARG A 1 81 ? 2.212 5.904 -6.754 1.00 87.00 81 ARG A N 1
ATOM 666 C CA . ARG A 1 81 ? 3.551 5.577 -7.255 1.00 87.00 81 ARG A CA 1
ATOM 667 C C . ARG A 1 81 ? 3.788 6.185 -8.636 1.00 87.00 81 ARG A C 1
ATOM 669 O O . ARG A 1 81 ? 2.861 6.375 -9.423 1.00 87.00 81 ARG A O 1
ATOM 676 N N . GLN A 1 82 ? 5.048 6.483 -8.939 1.00 89.69 82 GLN A N 1
ATOM 677 C CA . GLN A 1 82 ? 5.466 6.915 -10.270 1.00 89.69 82 GLN A CA 1
ATOM 678 C C . GLN A 1 82 ? 5.980 5.705 -11.045 1.00 89.69 82 GLN A C 1
ATOM 680 O O . GLN A 1 82 ? 7.164 5.374 -10.969 1.00 89.69 82 GLN A O 1
ATOM 685 N N . TRP A 1 83 ? 5.070 5.037 -11.748 1.00 93.00 83 TRP A N 1
ATOM 686 C CA . TRP A 1 83 ? 5.390 3.900 -12.608 1.00 93.00 83 TRP A CA 1
ATOM 687 C C . TRP A 1 83 ? 5.460 4.312 -14.068 1.00 93.00 83 TRP A C 1
ATOM 689 O O . TRP A 1 83 ? 4.715 5.194 -14.488 1.00 93.00 83 TRP A O 1
ATOM 699 N N . ALA A 1 84 ? 6.331 3.654 -14.822 1.00 91.81 84 ALA A N 1
ATOM 700 C CA . ALA A 1 84 ? 6.417 3.736 -16.275 1.00 91.81 84 ALA A CA 1
ATOM 701 C C . ALA A 1 84 ? 6.943 2.404 -16.823 1.00 91.81 84 ALA A C 1
ATOM 703 O O . ALA A 1 84 ? 7.652 1.688 -16.109 1.00 91.81 84 ALA A O 1
ATOM 704 N N . THR A 1 85 ? 6.620 2.071 -18.071 1.00 89.31 85 THR A N 1
ATOM 705 C CA . THR A 1 85 ? 7.278 0.951 -18.774 1.00 89.31 85 THR A CA 1
ATOM 706 C C . THR A 1 85 ? 8.520 1.401 -19.529 1.00 89.31 85 THR A C 1
ATOM 708 O O . THR A 1 85 ? 9.412 0.598 -19.790 1.00 89.31 85 THR A O 1
ATOM 711 N N . ASP A 1 86 ? 8.601 2.691 -19.849 1.00 82.12 86 ASP A N 1
ATOM 712 C CA . ASP A 1 86 ? 9.805 3.277 -20.417 1.00 82.12 86 ASP A CA 1
ATOM 713 C C . ASP A 1 86 ? 10.831 3.537 -19.313 1.00 82.12 86 ASP A C 1
ATOM 715 O O . ASP A 1 86 ? 10.517 4.056 -18.237 1.00 82.12 86 ASP A O 1
ATOM 719 N N . ASN A 1 87 ? 12.093 3.216 -19.603 1.00 71.31 87 ASN A N 1
ATOM 720 C CA . ASN A 1 87 ? 13.200 3.421 -18.670 1.00 71.31 87 ASN A CA 1
ATOM 721 C C . ASN A 1 87 ? 13.433 4.903 -18.320 1.00 71.31 87 ASN A C 1
ATOM 723 O O . ASN A 1 87 ? 14.104 5.193 -17.330 1.00 71.31 87 ASN A O 1
ATOM 727 N N . ASN A 1 88 ? 12.868 5.830 -19.111 1.00 68.19 88 ASN A N 1
ATOM 728 C CA . ASN A 1 88 ? 13.007 7.281 -18.976 1.00 68.19 88 ASN A CA 1
ATOM 729 C C . ASN A 1 88 ? 14.466 7.727 -18.773 1.00 68.19 88 ASN A C 1
ATOM 731 O O . ASN A 1 88 ? 14.739 8.702 -18.070 1.00 68.19 88 ASN A O 1
ATOM 735 N N . ILE A 1 89 ? 15.421 7.006 -19.371 1.00 79.75 89 ILE A N 1
ATOM 736 C CA . ILE A 1 89 ? 16.838 7.339 -19.273 1.00 79.75 89 ILE A CA 1
ATOM 737 C C . ILE A 1 89 ? 17.095 8.586 -20.122 1.00 79.75 89 ILE A C 1
ATOM 739 O O . ILE A 1 89 ? 17.246 8.533 -21.342 1.00 79.75 89 ILE A O 1
ATOM 743 N N . GLU A 1 90 ? 17.152 9.737 -19.458 1.00 80.56 90 GLU A N 1
ATOM 744 C CA . GLU A 1 90 ? 17.507 11.008 -20.079 1.00 80.56 90 GLU A CA 1
ATOM 745 C C . GLU A 1 90 ? 19.031 11.157 -20.140 1.00 80.56 90 GLU A C 1
ATOM 747 O O . GLU A 1 90 ? 19.684 11.535 -19.163 1.00 80.56 90 GLU A O 1
ATOM 752 N N . GLY A 1 91 ? 19.614 10.867 -21.302 1.00 84.62 91 GLY A N 1
ATOM 753 C CA . GLY A 1 91 ? 21.041 11.042 -21.551 1.00 84.62 91 GLY A CA 1
ATOM 754 C C . GLY A 1 91 ? 21.492 10.385 -22.847 1.00 84.62 91 GLY A C 1
ATOM 755 O O . GLY A 1 91 ? 20.800 9.538 -23.407 1.00 84.62 91 GLY A O 1
ATOM 756 N N . ALA A 1 92 ? 22.666 10.780 -23.333 1.00 91.00 92 ALA A N 1
ATOM 757 C CA . ALA A 1 92 ? 23.313 10.062 -24.422 1.00 91.00 92 ALA A CA 1
ATOM 758 C C . ALA A 1 92 ? 24.074 8.868 -23.839 1.00 91.00 92 ALA A C 1
ATOM 760 O O . ALA A 1 92 ? 24.907 9.049 -22.947 1.00 91.00 92 ALA A O 1
ATOM 761 N N . GLU A 1 93 ? 23.792 7.667 -24.341 1.00 92.31 93 GLU A N 1
ATOM 762 C CA . GLU A 1 93 ? 24.568 6.474 -24.007 1.00 92.31 93 GLU A CA 1
ATOM 763 C C . GLU A 1 93 ? 26.034 6.683 -24.413 1.00 92.31 93 GLU A C 1
ATOM 765 O O . GLU A 1 93 ? 26.335 7.127 -25.525 1.00 92.31 93 GLU A O 1
ATOM 770 N N . ILE A 1 94 ? 26.954 6.378 -23.501 1.00 94.81 94 ILE A N 1
ATOM 771 C CA . ILE A 1 94 ? 28.391 6.426 -23.746 1.00 94.81 94 ILE A CA 1
ATOM 772 C C . ILE A 1 94 ? 28.790 5.111 -24.429 1.00 94.81 94 ILE A C 1
ATOM 774 O O . ILE A 1 94 ? 28.663 4.045 -23.816 1.00 94.81 94 ILE A O 1
ATOM 778 N N . PRO A 1 95 ? 29.312 5.146 -25.670 1.00 92.88 95 PRO A N 1
ATOM 779 C CA . PRO A 1 95 ? 29.659 3.930 -26.397 1.00 92.88 95 PRO A CA 1
ATOM 780 C C . PRO A 1 95 ? 30.686 3.067 -25.655 1.00 92.88 95 PRO A C 1
ATOM 782 O O . PRO A 1 95 ? 31.637 3.586 -25.071 1.00 92.88 95 PRO A O 1
ATOM 785 N N . ASN A 1 96 ? 30.549 1.741 -25.757 1.00 92.19 96 ASN A N 1
ATOM 786 C CA . ASN A 1 96 ? 31.443 0.744 -25.144 1.00 92.19 96 ASN A CA 1
ATOM 787 C C . ASN A 1 96 ? 31.518 0.799 -23.603 1.00 92.19 96 ASN A C 1
ATOM 789 O O . ASN A 1 96 ? 32.506 0.357 -23.021 1.00 92.19 96 ASN A O 1
ATOM 793 N N . SER A 1 97 ? 30.487 1.326 -22.940 1.00 95.06 97 SER A N 1
ATOM 794 C CA . SER A 1 97 ? 30.373 1.360 -21.471 1.00 95.06 97 SER A CA 1
ATOM 795 C C . SER A 1 97 ? 29.628 0.156 -20.873 1.00 95.06 97 SER A C 1
ATOM 797 O O . SER A 1 97 ? 29.339 0.134 -19.670 1.00 95.06 97 SER A O 1
ATOM 799 N N . GLN A 1 98 ? 29.310 -0.819 -21.727 1.00 93.69 98 GLN A N 1
ATOM 800 C CA . GLN A 1 98 ? 28.525 -1.999 -21.406 1.00 93.69 98 GLN A CA 1
ATOM 801 C C . GLN A 1 98 ? 29.170 -2.806 -20.276 1.00 93.69 98 GLN A C 1
ATOM 803 O O . GLN A 1 98 ? 30.324 -3.228 -20.366 1.00 93.69 98 GLN A O 1
ATOM 808 N N . GLU A 1 99 ? 28.385 -3.075 -19.241 1.00 94.56 99 GLU A N 1
ATOM 809 C CA . GLU A 1 99 ? 28.710 -4.025 -18.185 1.00 94.56 99 GLU A CA 1
ATOM 810 C C . GLU A 1 99 ? 27.546 -4.992 -17.990 1.00 94.56 99 GLU A C 1
ATOM 812 O O . GLU A 1 99 ? 26.404 -4.697 -18.333 1.00 94.56 99 GLU A O 1
ATOM 817 N N . VAL A 1 100 ? 27.840 -6.177 -17.464 1.00 92.69 100 VAL A N 1
ATOM 818 C CA . VAL A 1 100 ? 26.814 -7.174 -17.165 1.00 92.69 100 VAL A CA 1
ATOM 819 C C . VAL A 1 100 ? 26.509 -7.120 -15.681 1.00 92.69 100 VAL A C 1
ATOM 821 O O . VAL A 1 100 ? 27.386 -7.364 -14.851 1.00 92.69 100 VAL A O 1
ATOM 824 N N . GLU A 1 101 ? 25.251 -6.862 -15.359 1.00 92.12 101 GLU A N 1
ATOM 825 C CA . GLU A 1 101 ? 24.769 -6.705 -13.998 1.00 92.12 101 GLU A CA 1
ATOM 826 C C . GLU A 1 101 ? 23.678 -7.713 -13.666 1.00 92.12 101 GLU A C 1
ATOM 828 O O . GLU A 1 101 ? 23.065 -8.347 -14.527 1.00 92.12 101 GLU A O 1
ATOM 833 N N . THR A 1 102 ? 23.467 -7.884 -12.367 1.00 92.06 102 THR A N 1
ATOM 834 C CA . THR A 1 102 ? 22.354 -8.654 -11.829 1.00 92.06 102 THR A CA 1
ATOM 835 C C . THR A 1 102 ? 21.419 -7.694 -11.119 1.00 92.06 102 THR A C 1
ATOM 837 O O . THR A 1 102 ? 21.824 -7.033 -10.165 1.00 92.06 102 THR A O 1
ATOM 840 N N . VAL A 1 103 ? 20.176 -7.638 -11.581 1.00 92.25 103 VAL A N 1
ATOM 841 C CA . VAL A 1 103 ? 19.129 -6.787 -11.021 1.00 92.25 103 VAL A CA 1
ATOM 842 C C . VAL A 1 103 ? 18.072 -7.684 -10.391 1.00 92.25 103 VAL A C 1
ATOM 844 O O . VAL A 1 103 ? 17.645 -8.680 -10.975 1.00 92.25 103 VAL A O 1
ATOM 847 N N . SER A 1 104 ? 17.667 -7.339 -9.174 1.00 94.62 104 SER A N 1
ATOM 848 C CA . SER A 1 104 ? 16.586 -8.011 -8.463 1.00 94.62 104 SER A CA 1
ATOM 849 C C . SER A 1 104 ? 15.315 -7.193 -8.632 1.00 94.62 104 SER A C 1
ATOM 851 O O . SER A 1 104 ? 15.244 -6.073 -8.134 1.00 94.62 104 SER A O 1
ATOM 853 N N . VAL A 1 105 ? 14.315 -7.763 -9.294 1.00 94.31 105 VAL A N 1
ATOM 854 C CA . VAL A 1 105 ? 12.989 -7.155 -9.466 1.00 94.31 105 VAL A CA 1
ATOM 855 C C . VAL A 1 105 ? 11.928 -8.028 -8.812 1.00 94.31 105 VAL A C 1
ATOM 857 O O . VAL A 1 105 ? 12.164 -9.195 -8.493 1.00 94.31 105 VAL A O 1
ATOM 860 N N . THR A 1 106 ? 10.747 -7.468 -8.589 1.00 94.38 106 THR A N 1
ATOM 861 C CA . THR A 1 106 ? 9.621 -8.217 -8.034 1.00 94.38 106 THR A CA 1
ATOM 862 C C . THR A 1 106 ? 8.622 -8.541 -9.130 1.00 94.38 106 THR A C 1
ATOM 864 O O . THR A 1 106 ? 8.201 -7.658 -9.871 1.00 94.38 106 THR A O 1
ATOM 867 N N . LEU A 1 107 ? 8.215 -9.800 -9.245 1.00 93.38 107 LEU A N 1
ATOM 868 C CA . LEU A 1 107 ? 7.153 -10.158 -10.171 1.00 93.38 107 LEU A CA 1
ATOM 869 C C . LEU A 1 107 ? 5.842 -9.478 -9.755 1.00 93.38 107 LEU A C 1
ATOM 871 O O . LEU A 1 107 ? 5.423 -9.582 -8.599 1.00 93.38 107 LEU A O 1
ATOM 875 N N . LEU A 1 108 ? 5.193 -8.822 -10.714 1.00 92.88 108 LEU A N 1
ATOM 876 C CA . LEU A 1 108 ? 3.901 -8.181 -10.542 1.00 92.88 108 LEU A CA 1
ATOM 877 C C . LEU A 1 108 ? 2.833 -8.944 -11.328 1.00 92.88 108 LEU A C 1
ATOM 879 O O . LEU A 1 108 ? 2.620 -8.712 -12.512 1.00 92.88 108 LEU A O 1
ATOM 883 N N . ASP A 1 109 ? 2.147 -9.862 -10.660 1.00 88.94 109 ASP A N 1
ATOM 884 C CA . ASP A 1 109 ? 1.059 -10.655 -11.242 1.00 88.94 109 ASP A CA 1
ATOM 885 C C . ASP A 1 109 ? -0.254 -10.572 -10.438 1.00 88.94 109 ASP A C 1
ATOM 887 O O . ASP A 1 109 ? -1.311 -11.000 -10.916 1.00 88.94 109 ASP A O 1
ATOM 891 N N . ASN A 1 110 ? -0.211 -9.955 -9.252 1.00 87.06 110 ASN A N 1
ATOM 892 C CA . ASN A 1 110 ? -1.367 -9.669 -8.414 1.00 87.06 110 ASN A CA 1
ATOM 893 C C . ASN A 1 110 ? -1.173 -8.378 -7.597 1.00 87.06 110 ASN A C 1
ATOM 895 O O . ASN A 1 110 ? -0.293 -8.297 -6.740 1.00 87.06 110 ASN A O 1
ATOM 899 N N . LEU A 1 111 ? -2.040 -7.383 -7.808 1.00 85.31 111 LEU A N 1
ATOM 900 C CA . LEU A 1 111 ? -2.010 -6.121 -7.057 1.00 85.31 111 LEU A CA 1
ATOM 901 C C . LEU A 1 111 ? -2.449 -6.279 -5.595 1.00 85.31 111 LEU A C 1
ATOM 903 O O . LEU A 1 111 ? -2.066 -5.464 -4.760 1.00 85.31 111 LEU A O 1
ATOM 907 N N . ALA A 1 112 ? -3.209 -7.325 -5.251 1.00 83.62 112 ALA A N 1
ATOM 908 C CA . ALA A 1 112 ? -3.617 -7.570 -3.868 1.00 83.62 112 ALA A CA 1
ATOM 909 C C . ALA A 1 112 ? -2.410 -7.789 -2.941 1.00 83.62 112 ALA A C 1
ATOM 911 O O . ALA A 1 112 ? -2.438 -7.383 -1.784 1.00 83.62 112 ALA A O 1
ATOM 912 N N . ASP A 1 113 ? -1.316 -8.354 -3.461 1.00 82.06 113 ASP A N 1
ATOM 913 C CA . ASP A 1 113 ? -0.095 -8.578 -2.684 1.00 82.06 113 ASP A CA 1
ATOM 914 C C . ASP A 1 113 ? 0.657 -7.284 -2.332 1.00 82.06 113 ASP A C 1
ATOM 916 O O . ASP A 1 113 ? 1.578 -7.319 -1.515 1.00 82.06 113 ASP A O 1
ATOM 920 N N . MET A 1 114 ? 0.266 -6.151 -2.920 1.00 83.75 114 MET A N 1
ATOM 921 C CA . MET A 1 114 ? 0.855 -4.844 -2.638 1.00 83.75 114 MET A CA 1
ATOM 922 C C . MET A 1 114 ? 0.206 -4.127 -1.456 1.00 83.75 114 MET A C 1
ATOM 924 O O . MET A 1 114 ? 0.668 -3.046 -1.099 1.00 83.75 114 MET A O 1
ATOM 928 N N . PHE A 1 115 ? -0.862 -4.687 -0.876 1.00 86.94 115 PHE A N 1
ATOM 929 C CA . PHE A 1 115 ? -1.643 -4.029 0.164 1.00 86.94 115 PHE A CA 1
ATOM 930 C C . PHE A 1 115 ? -2.024 -4.954 1.316 1.00 86.94 115 PHE A C 1
ATOM 932 O O . PHE A 1 115 ? -2.295 -6.144 1.159 1.00 86.94 115 PHE A O 1
ATOM 939 N N . MET A 1 116 ? -2.144 -4.345 2.487 1.00 91.31 116 MET A N 1
ATOM 940 C CA . MET A 1 116 ? -2.949 -4.838 3.588 1.00 91.31 116 MET A CA 1
ATOM 941 C C . MET A 1 116 ? -4.182 -3.951 3.739 1.00 91.31 116 MET A C 1
ATOM 943 O O . MET A 1 116 ? -4.098 -2.725 3.616 1.00 91.31 116 MET A O 1
ATOM 947 N N . ASP A 1 117 ? -5.310 -4.571 4.047 1.00 93.62 117 ASP A N 1
ATOM 948 C CA . ASP A 1 117 ? -6.495 -3.859 4.490 1.00 93.62 117 ASP A CA 1
ATOM 949 C C . ASP A 1 117 ? -6.299 -3.405 5.935 1.00 93.62 117 ASP A C 1
ATOM 951 O O . ASP A 1 117 ? -5.689 -4.097 6.755 1.00 93.62 117 ASP A O 1
ATOM 955 N N . VAL A 1 118 ? -6.794 -2.208 6.232 1.00 95.75 118 VAL A N 1
ATOM 956 C CA . VAL A 1 118 ? -6.660 -1.562 7.534 1.00 95.75 118 VAL A CA 1
ATOM 957 C C . VAL A 1 118 ? -8.042 -1.160 8.017 1.00 95.75 118 VAL A C 1
ATOM 959 O O . VAL A 1 118 ? -8.761 -0.460 7.310 1.00 95.75 118 VAL A O 1
ATOM 962 N N . TYR A 1 119 ? -8.396 -1.554 9.237 1.00 96.12 119 TYR A N 1
ATOM 963 C CA . TYR A 1 119 ? -9.669 -1.212 9.864 1.00 96.12 119 TYR A CA 1
ATOM 964 C C . TYR A 1 119 ? -9.432 -0.508 11.198 1.00 96.12 119 TYR A C 1
ATOM 966 O O . TYR A 1 119 ? -8.750 -1.027 12.083 1.00 96.12 119 TYR A O 1
ATOM 974 N N . PHE A 1 120 ? -10.026 0.667 11.363 1.00 96.38 120 PHE A N 1
ATOM 975 C CA . PHE A 1 120 ? -10.046 1.419 12.609 1.00 96.38 120 PHE A CA 1
ATOM 976 C C . PHE A 1 120 ? -11.361 1.167 13.336 1.00 96.38 120 PHE A C 1
ATOM 978 O O . PHE A 1 120 ? -12.438 1.432 12.799 1.00 96.38 120 PHE A O 1
ATOM 985 N N . VAL A 1 121 ? -11.275 0.678 14.572 1.00 95.50 121 VAL A N 1
ATOM 986 C CA . VAL A 1 121 ? -12.444 0.219 15.327 1.00 95.50 121 VAL A CA 1
ATOM 987 C C . VAL A 1 121 ? -12.447 0.842 16.715 1.00 95.50 121 VAL A C 1
ATOM 989 O O . VAL A 1 121 ? -11.528 0.646 17.508 1.00 95.50 121 VAL A O 1
ATOM 992 N N . ALA A 1 122 ? -13.508 1.575 17.031 1.00 94.12 122 ALA A N 1
ATOM 993 C CA . ALA A 1 122 ? -13.776 2.111 18.357 1.00 94.12 122 ALA A CA 1
ATOM 994 C C . ALA A 1 122 ? -14.900 1.304 19.029 1.00 94.12 122 ALA A C 1
ATOM 996 O O . ALA A 1 122 ? -15.995 1.170 18.486 1.00 94.12 122 ALA A O 1
ATOM 997 N N . THR A 1 123 ? -14.644 0.759 20.219 1.00 92.56 123 THR A N 1
ATOM 998 C CA . THR A 1 123 ? -15.562 -0.166 20.910 1.00 92.56 123 THR A CA 1
ATOM 999 C C . THR A 1 123 ? -15.467 -0.028 22.432 1.00 92.56 123 THR A C 1
ATOM 1001 O O . THR A 1 123 ? -14.472 0.468 22.950 1.00 92.56 123 THR A O 1
ATOM 1004 N N . ASN A 1 124 ? -16.493 -0.471 23.161 1.00 92.25 124 ASN A N 1
ATOM 1005 C CA . ASN A 1 124 ? -16.487 -0.521 24.632 1.00 92.25 124 ASN A CA 1
ATOM 1006 C C . ASN A 1 124 ? -16.029 -1.878 25.183 1.00 92.25 124 ASN A C 1
ATOM 1008 O O . ASN A 1 124 ? -15.923 -2.052 26.387 1.00 92.25 124 ASN A O 1
ATOM 1012 N N . SER A 1 125 ? -15.774 -2.856 24.317 1.00 91.94 125 SER A N 1
ATOM 1013 C CA . SER A 1 125 ? -15.276 -4.167 24.723 1.00 91.94 125 SER A CA 1
ATOM 1014 C C . SER A 1 125 ? -14.420 -4.778 23.623 1.00 91.94 125 SER A C 1
ATOM 1016 O O . SER A 1 125 ? -14.742 -4.649 22.440 1.00 91.94 125 SER A O 1
ATOM 1018 N N . ILE A 1 126 ? -13.362 -5.480 24.019 1.00 93.56 126 ILE A N 1
ATOM 1019 C CA . ILE A 1 126 ? -12.491 -6.230 23.111 1.00 93.56 126 ILE A CA 1
ATOM 1020 C C . ILE A 1 126 ? -12.894 -7.705 23.164 1.00 93.56 126 ILE A C 1
ATOM 1022 O O . ILE A 1 126 ? -12.707 -8.360 24.187 1.00 93.56 126 ILE A O 1
ATOM 1026 N N . ASP A 1 127 ? -13.428 -8.225 22.058 1.00 94.25 127 ASP A N 1
ATOM 1027 C CA . ASP A 1 127 ? -13.712 -9.653 21.880 1.00 94.25 127 ASP A CA 1
ATOM 1028 C C . ASP A 1 127 ? -12.891 -10.197 20.706 1.00 94.25 127 ASP A C 1
ATOM 1030 O O . ASP A 1 127 ? -13.192 -9.947 19.537 1.00 94.25 127 ASP A O 1
ATOM 1034 N N . ALA A 1 128 ? -11.842 -10.956 21.023 1.00 94.81 128 ALA A N 1
ATOM 1035 C CA . ALA A 1 128 ? -10.952 -11.545 20.028 1.00 94.81 128 ALA A CA 1
ATOM 1036 C C . ALA A 1 128 ? -11.685 -12.474 19.045 1.00 94.81 128 ALA A C 1
ATOM 1038 O O . ALA A 1 128 ? -11.305 -12.530 17.877 1.00 94.81 128 ALA A O 1
ATOM 1039 N N . ASN A 1 129 ? -12.753 -13.158 19.479 1.00 93.75 129 ASN A N 1
ATOM 1040 C CA . ASN A 1 129 ? -13.515 -14.057 18.608 1.00 93.75 129 ASN A CA 1
ATOM 1041 C C . ASN A 1 129 ? -14.292 -13.298 17.532 1.00 93.75 129 ASN A C 1
ATOM 1043 O O . ASN A 1 129 ? -14.594 -13.883 16.497 1.00 93.75 129 ASN A O 1
ATOM 1047 N N . ILE A 1 130 ? -14.634 -12.031 17.783 1.00 93.62 130 ILE A N 1
ATOM 1048 C CA . ILE A 1 130 ? -15.271 -11.149 16.802 1.00 93.62 130 ILE A CA 1
ATOM 1049 C C . ILE A 1 130 ? -14.201 -10.482 15.937 1.00 93.62 130 ILE A C 1
ATOM 1051 O O . ILE A 1 130 ? -14.327 -10.465 14.721 1.00 93.62 130 ILE A O 1
ATOM 1055 N N . LEU A 1 131 ? -13.137 -9.944 16.541 1.00 94.38 131 LEU A N 1
ATOM 1056 C CA . LEU A 1 131 ? -12.140 -9.146 15.814 1.00 94.38 131 LEU A CA 1
ATOM 1057 C C . LEU A 1 131 ? -11.274 -9.975 14.849 1.00 94.38 131 LEU A C 1
ATOM 1059 O O . LEU A 1 131 ? -10.800 -9.437 13.853 1.00 94.38 131 LEU A O 1
ATOM 1063 N N . LEU A 1 132 ? -11.073 -11.270 15.111 1.00 95.31 132 LEU A N 1
ATOM 1064 C CA . LEU A 1 132 ? -10.271 -12.155 14.252 1.00 95.31 132 LEU A CA 1
ATOM 1065 C C . LEU A 1 132 ? -11.070 -12.899 13.177 1.00 95.31 132 LEU A C 1
ATOM 1067 O O . LEU A 1 132 ? -10.472 -13.509 12.296 1.00 95.31 132 LEU A O 1
ATOM 1071 N N . ASP A 1 133 ? -12.397 -12.864 13.243 1.00 93.62 133 ASP A N 1
ATOM 1072 C CA . ASP A 1 133 ? -13.291 -13.597 12.347 1.00 93.62 133 ASP A CA 1
ATOM 1073 C C . ASP A 1 133 ? -14.009 -12.592 11.442 1.00 93.62 133 ASP A C 1
ATOM 1075 O O . ASP A 1 133 ? -14.740 -11.733 11.928 1.00 93.62 133 ASP A O 1
ATOM 1079 N N . GLU A 1 134 ? -13.751 -12.648 10.135 1.00 90.38 134 GLU A N 1
ATOM 1080 C CA . GLU A 1 134 ? -14.267 -11.678 9.161 1.00 90.38 134 GLU A CA 1
ATOM 1081 C C . GLU A 1 134 ? -15.803 -11.626 9.159 1.00 90.38 134 GLU A C 1
ATOM 1083 O O . GLU A 1 134 ? -16.383 -10.545 9.251 1.00 90.38 134 GLU A O 1
ATOM 1088 N N . GLU A 1 135 ? -16.477 -12.779 9.152 1.00 90.81 135 GLU A N 1
ATOM 1089 C CA . GLU A 1 135 ? -17.942 -12.844 9.124 1.00 90.81 135 GLU A CA 1
ATOM 1090 C C . GLU A 1 135 ? -18.551 -12.268 10.405 1.00 90.81 135 GLU A C 1
ATOM 1092 O O . GLU A 1 135 ? -19.487 -11.462 10.354 1.00 90.81 135 GLU A O 1
ATOM 1097 N N . LYS A 1 136 ? -17.998 -12.631 11.570 1.00 92.38 136 LYS A N 1
ATOM 1098 C CA . LYS A 1 136 ? -18.461 -12.087 12.856 1.00 92.38 136 LYS A CA 1
ATOM 1099 C C . LYS A 1 136 ? -18.155 -10.603 12.989 1.00 92.38 136 LYS A C 1
ATOM 1101 O O . LYS A 1 136 ? -18.985 -9.866 13.519 1.00 92.38 136 LYS A O 1
ATOM 1106 N N . PHE A 1 137 ? -16.995 -10.161 12.511 1.00 92.00 137 PHE A N 1
ATOM 1107 C CA . PHE A 1 137 ? -16.607 -8.757 12.493 1.00 92.00 137 PHE A CA 1
ATOM 1108 C C . PHE A 1 137 ? -17.596 -7.930 11.670 1.00 92.00 137 PHE A C 1
ATOM 1110 O O . PHE A 1 137 ? -18.137 -6.943 12.165 1.00 92.00 137 PHE A O 1
ATOM 1117 N N . ILE A 1 138 ? -17.896 -8.363 10.445 1.00 89.25 138 ILE A N 1
ATOM 1118 C CA . ILE A 1 138 ? -18.861 -7.683 9.579 1.00 89.25 138 ILE A CA 1
ATOM 1119 C C . ILE A 1 138 ? -20.251 -7.676 10.225 1.00 89.25 138 ILE A C 1
ATOM 1121 O O . ILE A 1 138 ? -20.882 -6.624 10.310 1.00 89.25 138 ILE A O 1
ATOM 1125 N N . ALA A 1 139 ? -20.715 -8.804 10.769 1.00 87.88 139 ALA A N 1
ATOM 1126 C CA . ALA A 1 139 ? -22.004 -8.864 11.457 1.00 87.88 139 ALA A CA 1
ATOM 1127 C C . ALA A 1 139 ? -22.090 -7.894 12.654 1.00 87.88 139 ALA A C 1
ATOM 1129 O O . ALA A 1 139 ? -23.135 -7.274 12.872 1.00 87.88 139 ALA A O 1
ATOM 1130 N N . ALA A 1 140 ? -20.995 -7.738 13.403 1.00 87.56 140 ALA A N 1
ATOM 1131 C CA . ALA A 1 140 ? -20.926 -6.874 14.578 1.00 87.56 140 ALA A CA 1
ATOM 1132 C C . ALA A 1 140 ? -20.817 -5.377 14.241 1.00 87.56 140 ALA A C 1
ATOM 1134 O O . ALA A 1 140 ? -21.383 -4.563 14.965 1.00 87.56 140 ALA A O 1
ATOM 1135 N N . PHE A 1 141 ? -20.109 -5.006 13.169 1.00 86.31 141 PHE A N 1
ATOM 1136 C CA . PHE A 1 141 ? -19.759 -3.606 12.893 1.00 86.31 141 PHE A CA 1
ATOM 1137 C C . PHE A 1 141 ? -20.323 -3.030 11.579 1.00 86.31 141 PHE A C 1
ATOM 1139 O O . PHE A 1 141 ? -20.108 -1.852 11.313 1.00 86.31 141 PHE A O 1
ATOM 1146 N N . VAL A 1 142 ? -21.028 -3.808 10.749 1.00 78.44 142 VAL A N 1
ATOM 1147 C CA . VAL A 1 142 ? -21.637 -3.327 9.482 1.00 78.44 142 VAL A CA 1
ATOM 1148 C C . VAL A 1 142 ? -23.167 -3.287 9.538 1.00 78.44 142 VAL A C 1
ATOM 1150 O O . VAL A 1 142 ? -23.797 -2.643 8.704 1.00 78.44 142 VAL A O 1
ATOM 1153 N N . THR A 1 143 ? -23.803 -3.941 10.512 1.00 59.59 143 THR A N 1
ATOM 1154 C CA . THR A 1 143 ? -25.272 -3.941 10.606 1.00 59.59 143 THR A CA 1
ATOM 1155 C C . THR A 1 143 ? -25.814 -2.597 11.118 1.00 59.59 143 THR A C 1
ATOM 1157 O O . THR A 1 143 ? -25.179 -1.944 11.940 1.00 59.59 143 THR A O 1
ATOM 1160 N N . ASP A 1 144 ? -27.007 -2.194 10.647 1.00 51.28 144 ASP A N 1
ATOM 1161 C CA . ASP A 1 144 ? -27.749 -0.931 10.916 1.00 51.28 144 ASP A CA 1
ATOM 1162 C C . ASP A 1 144 ? -28.033 -0.607 12.411 1.00 51.28 144 ASP A C 1
ATOM 1164 O O . ASP A 1 144 ? -28.832 0.273 12.753 1.00 51.28 144 ASP A O 1
ATOM 1168 N N . ILE A 1 145 ? -27.398 -1.313 13.345 1.00 50.03 145 ILE A N 1
ATOM 1169 C CA . ILE A 1 145 ? -27.546 -1.137 14.784 1.00 50.03 145 ILE A CA 1
ATOM 1170 C C . ILE A 1 145 ? -26.670 0.044 15.220 1.00 50.03 145 ILE A C 1
ATOM 1172 O O . ILE A 1 145 ? -25.498 -0.081 15.565 1.00 50.03 145 ILE A O 1
ATOM 1176 N N . SER A 1 146 ? -27.287 1.222 15.168 1.00 47.59 146 SER A N 1
ATOM 1177 C CA . SER A 1 146 ? -26.872 2.507 15.741 1.00 47.59 146 SER A CA 1
ATOM 1178 C C . SER A 1 146 ? -25.584 2.498 16.589 1.00 47.59 146 SER A C 1
ATOM 1180 O O . SER A 1 146 ? -25.604 2.174 17.779 1.00 47.59 146 SER A O 1
ATOM 1182 N N . GLY A 1 147 ? -24.487 2.987 16.002 1.00 55.81 147 GLY A N 1
ATOM 1183 C CA . GLY A 1 147 ? -23.323 3.484 16.746 1.00 55.81 147 GLY A CA 1
ATOM 1184 C C . GLY A 1 147 ? -22.140 2.526 16.897 1.00 55.81 147 GLY A C 1
ATOM 1185 O O . GLY A 1 147 ? -21.206 2.864 17.630 1.00 55.81 147 GLY A O 1
ATOM 1186 N N . GLN A 1 148 ? -22.159 1.374 16.222 1.00 63.50 148 GLN A N 1
ATOM 1187 C CA . GLN A 1 148 ? -20.984 0.527 16.012 1.00 63.50 148 GLN A CA 1
ATOM 1188 C C . GLN A 1 148 ? -20.704 0.464 14.511 1.00 63.50 148 GLN A C 1
ATOM 1190 O O . GLN A 1 148 ? -21.527 0.007 13.733 1.00 63.50 148 GLN A O 1
ATOM 1195 N N . GLY A 1 149 ? -19.566 1.017 14.115 1.00 84.19 149 GLY A N 1
ATOM 1196 C CA . GLY A 1 149 ? -19.065 1.023 12.746 1.00 84.19 149 GLY A CA 1
ATOM 1197 C C . GLY A 1 149 ? -17.550 0.941 12.787 1.00 84.19 149 GLY A C 1
ATOM 1198 O O . GLY A 1 149 ? -16.965 1.108 13.859 1.00 84.19 149 GLY A O 1
ATOM 1199 N N . PHE A 1 150 ? -16.906 0.741 11.650 1.00 92.50 150 PHE A N 1
ATOM 1200 C CA . PHE A 1 150 ? -15.463 0.911 11.510 1.00 92.50 150 PHE A CA 1
ATOM 1201 C C . PHE A 1 150 ? -15.169 1.874 10.369 1.00 92.50 150 PHE A C 1
ATOM 1203 O O . PHE A 1 150 ? -16.014 2.098 9.505 1.00 92.50 150 PHE A O 1
ATOM 1210 N N . GLU A 1 151 ? -13.970 2.439 10.384 1.00 93.94 151 GLU A N 1
ATOM 1211 C CA . GLU A 1 151 ? -13.410 3.104 9.213 1.00 93.94 151 GLU A CA 1
ATOM 1212 C C . GLU A 1 151 ? -12.384 2.183 8.567 1.00 93.94 151 GLU A C 1
ATOM 1214 O O . GLU A 1 151 ? -11.686 1.452 9.271 1.00 93.94 151 GLU A O 1
ATOM 1219 N N . SER A 1 152 ? -12.300 2.197 7.241 1.00 93.19 152 SER A N 1
ATOM 1220 C CA . SER A 1 152 ? -11.416 1.297 6.503 1.00 93.19 152 SER A CA 1
ATOM 1221 C C . SER A 1 152 ? -10.497 2.039 5.556 1.00 93.19 152 SER A C 1
ATOM 1223 O O . SER A 1 152 ? -10.808 3.111 5.048 1.00 93.19 152 SER A O 1
ATOM 1225 N N . GLY A 1 153 ? -9.363 1.419 5.285 1.00 92.50 153 GLY A N 1
ATOM 1226 C CA . GLY A 1 153 ? -8.388 1.893 4.330 1.00 92.50 153 GLY A CA 1
ATOM 1227 C C . GLY A 1 153 ? -7.432 0.777 3.960 1.00 92.50 153 GLY A C 1
ATOM 1228 O O . GLY A 1 153 ? -7.714 -0.406 4.148 1.00 92.50 153 GLY A O 1
ATOM 1229 N N . TYR A 1 154 ? -6.277 1.168 3.452 1.00 91.62 154 TYR A N 1
ATOM 1230 C CA . TYR A 1 154 ? -5.208 0.245 3.126 1.00 91.62 154 TYR A CA 1
ATOM 1231 C C . TYR A 1 154 ? -3.855 0.851 3.478 1.00 91.62 154 TYR A C 1
ATOM 1233 O O . TYR A 1 154 ? -3.692 2.070 3.559 1.00 91.62 154 TYR A O 1
ATOM 1241 N N . ALA A 1 155 ? -2.877 -0.020 3.665 1.00 90.75 155 ALA A N 1
ATOM 1242 C CA . ALA A 1 155 ? -1.469 0.334 3.718 1.00 90.75 155 ALA A CA 1
ATOM 1243 C C . ALA A 1 155 ? -0.695 -0.654 2.853 1.00 90.75 155 ALA A C 1
ATOM 1245 O O . ALA A 1 155 ? -1.128 -1.784 2.662 1.00 90.75 155 ALA A O 1
ATOM 1246 N N . GLU A 1 156 ? 0.442 -0.253 2.310 1.00 85.81 156 GLU A N 1
ATOM 1247 C CA . GLU A 1 156 ? 1.204 -1.139 1.419 1.00 85.81 156 GLU A CA 1
ATOM 1248 C C . GLU A 1 156 ? 1.952 -2.224 2.190 1.00 85.81 156 GLU A C 1
ATOM 1250 O O . GLU A 1 156 ? 2.043 -3.382 1.793 1.00 85.81 156 GLU A O 1
ATOM 1255 N N . ASN A 1 157 ? 2.508 -1.829 3.325 1.00 86.00 157 ASN A N 1
ATOM 1256 C CA . ASN A 1 157 ? 3.279 -2.675 4.213 1.00 86.00 157 ASN A CA 1
ATOM 1257 C C . ASN A 1 157 ? 3.301 -2.042 5.611 1.00 86.00 157 ASN A C 1
ATOM 1259 O O . ASN A 1 157 ? 2.697 -0.993 5.858 1.00 86.00 157 ASN A O 1
ATOM 1263 N N . GLN A 1 158 ? 3.958 -2.712 6.556 1.00 89.81 158 GLN A N 1
ATOM 1264 C CA . GLN A 1 158 ? 3.955 -2.269 7.945 1.00 89.81 158 GLN A CA 1
ATOM 1265 C C . GLN A 1 158 ? 4.649 -0.913 8.119 1.00 89.81 158 GLN A C 1
ATOM 1267 O O . GLN A 1 158 ? 4.200 -0.109 8.928 1.00 89.81 158 GLN A O 1
ATOM 1272 N N . GLU A 1 159 ? 5.706 -0.629 7.358 1.00 90.00 159 GLU A N 1
ATOM 1273 C CA . GLU A 1 159 ? 6.391 0.665 7.409 1.00 90.00 159 GLU A CA 1
ATOM 1274 C C . GLU A 1 159 ? 5.464 1.796 6.949 1.00 90.00 159 GLU A C 1
ATOM 1276 O O . GLU A 1 159 ? 5.305 2.796 7.648 1.00 90.00 159 GLU A O 1
ATOM 1281 N N . ASP A 1 160 ? 4.777 1.593 5.827 1.00 88.88 160 ASP A N 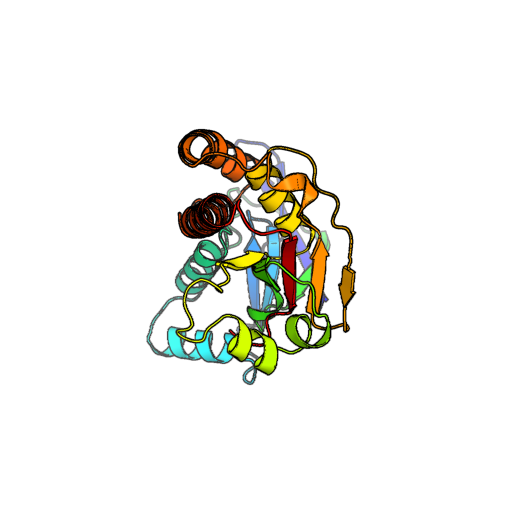1
ATOM 1282 C CA . ASP A 1 160 ? 3.804 2.532 5.277 1.00 88.88 160 ASP A CA 1
ATOM 1283 C C . ASP A 1 160 ? 2.641 2.812 6.246 1.00 88.88 160 ASP A C 1
ATOM 1285 O O . ASP A 1 160 ? 2.231 3.959 6.452 1.00 88.88 160 ASP A O 1
ATOM 1289 N N . LEU A 1 161 ? 2.145 1.763 6.907 1.00 93.75 161 LEU A N 1
ATOM 1290 C CA . LEU A 1 161 ? 1.145 1.883 7.963 1.00 93.75 161 LEU A CA 1
ATOM 1291 C C . LEU A 1 161 ? 1.664 2.739 9.125 1.00 93.75 161 LEU A C 1
ATOM 1293 O O . LEU A 1 161 ? 0.973 3.651 9.574 1.00 93.75 161 LEU A O 1
ATOM 1297 N N . ILE A 1 162 ? 2.881 2.482 9.608 1.00 94.75 162 ILE A N 1
ATOM 1298 C CA . ILE A 1 162 ? 3.478 3.248 10.711 1.00 94.75 162 ILE A CA 1
ATOM 1299 C C . ILE A 1 162 ? 3.672 4.718 10.326 1.00 94.75 162 ILE A C 1
ATOM 1301 O O . ILE A 1 162 ? 3.387 5.592 11.148 1.00 94.75 162 ILE A O 1
ATOM 1305 N N . GLN A 1 163 ? 4.099 5.013 9.096 1.00 91.31 163 GLN A N 1
ATOM 1306 C CA . GLN A 1 163 ? 4.220 6.390 8.607 1.00 91.31 163 GLN A CA 1
ATOM 1307 C C . GLN A 1 163 ? 2.860 7.100 8.589 1.00 91.31 163 GLN A C 1
ATOM 1309 O O . GLN A 1 163 ? 2.750 8.222 9.085 1.00 91.31 163 GLN A O 1
ATOM 1314 N N . MET A 1 164 ? 1.808 6.432 8.102 1.00 93.31 164 MET A N 1
ATOM 1315 C CA . MET A 1 164 ? 0.445 6.969 8.134 1.00 93.31 164 MET A CA 1
ATOM 1316 C C . MET A 1 164 ? -0.030 7.234 9.569 1.00 93.31 164 MET A C 1
ATOM 1318 O O . MET A 1 164 ? -0.547 8.309 9.862 1.00 93.31 164 MET A O 1
ATOM 1322 N N . LEU A 1 165 ? 0.149 6.278 10.484 1.00 96.19 165 LEU A N 1
ATOM 1323 C CA . LEU A 1 165 ? -0.283 6.439 11.876 1.00 96.19 165 LEU A CA 1
ATOM 1324 C C . LEU A 1 165 ? 0.523 7.526 12.602 1.00 96.19 165 LEU A C 1
ATOM 1326 O O . LEU A 1 165 ? -0.023 8.222 13.455 1.00 96.19 165 LEU A O 1
ATOM 1330 N N . THR A 1 166 ? 1.799 7.702 12.252 1.00 95.06 166 THR A N 1
ATOM 1331 C CA . THR A 1 166 ? 2.651 8.767 12.801 1.00 95.06 166 THR A CA 1
ATOM 1332 C C . THR A 1 166 ? 2.115 10.148 12.429 1.00 95.06 166 THR A C 1
ATOM 1334 O O . THR A 1 166 ? 2.042 11.009 13.305 1.00 95.06 166 THR A O 1
ATOM 1337 N N . LEU A 1 167 ? 1.659 10.337 11.184 1.00 94.69 167 LEU A N 1
ATOM 1338 C CA . LEU A 1 167 ? 0.939 11.546 10.770 1.00 94.69 167 LEU A CA 1
ATOM 1339 C C . LEU A 1 167 ? -0.379 11.697 11.551 1.00 94.69 167 LEU A C 1
ATOM 1341 O O . LEU A 1 167 ? -0.623 12.731 12.166 1.00 94.69 167 LEU A O 1
ATOM 1345 N N . VAL A 1 168 ? -1.205 10.644 11.595 1.00 96.31 168 VAL A N 1
ATOM 1346 C CA . VAL A 1 168 ? -2.529 10.677 12.249 1.00 96.31 168 VAL A CA 1
ATOM 1347 C C . VAL A 1 168 ? -2.450 11.013 13.739 1.00 96.31 168 VAL A C 1
ATOM 1349 O O . VAL A 1 168 ? -3.350 11.672 14.253 1.00 96.31 168 VAL A O 1
ATOM 1352 N N . PHE A 1 169 ? -1.417 10.566 14.454 1.00 96.56 169 PHE A N 1
ATOM 1353 C CA . PHE A 1 169 ? -1.293 10.743 15.909 1.00 96.56 169 PHE A CA 1
ATOM 1354 C C . PHE A 1 169 ? -0.198 11.720 16.340 1.00 96.56 169 PHE A C 1
ATOM 1356 O O . PHE A 1 169 ? 0.058 11.836 17.544 1.00 96.56 169 PHE A O 1
ATOM 1363 N N . LYS A 1 170 ? 0.462 12.382 15.384 1.00 94.44 170 LYS A N 1
ATOM 1364 C CA . LYS A 1 170 ? 1.505 13.396 15.606 1.00 94.44 170 LYS A CA 1
ATOM 1365 C C . LYS A 1 170 ? 2.633 12.945 16.541 1.00 94.44 170 LYS A C 1
ATOM 1367 O O . LYS A 1 170 ? 3.188 13.736 17.305 1.00 94.44 170 LYS A O 1
ATOM 1372 N N . GLN A 1 171 ? 2.940 11.652 16.540 1.00 94.69 171 GLN A N 1
ATOM 1373 C CA . GLN A 1 171 ? 3.971 11.052 17.384 1.00 94.69 171 GLN A CA 1
ATOM 1374 C C . GLN A 1 171 ? 4.408 9.711 16.806 1.00 94.69 171 GLN A C 1
ATOM 1376 O O . GLN A 1 171 ? 3.649 9.060 16.092 1.00 94.69 171 GLN A O 1
ATOM 1381 N N . SER A 1 172 ? 5.611 9.263 17.161 1.00 93.69 172 SER A N 1
ATOM 1382 C CA . SER A 1 172 ? 6.096 7.944 16.757 1.00 93.69 172 SER A CA 1
ATOM 1383 C C . SER A 1 172 ? 5.190 6.831 17.286 1.00 93.69 172 SER A C 1
ATOM 1385 O O . SER A 1 172 ? 4.856 6.788 18.474 1.00 93.69 172 SER A O 1
ATOM 1387 N N . ILE A 1 173 ? 4.831 5.901 16.402 1.00 95.12 173 ILE A N 1
ATOM 1388 C CA . ILE A 1 173 ? 3.942 4.785 16.720 1.00 95.12 173 ILE A CA 1
ATOM 1389 C C . ILE A 1 173 ? 4.730 3.490 16.879 1.00 95.12 173 ILE A C 1
ATOM 1391 O O . ILE A 1 173 ? 5.539 3.112 16.039 1.00 95.12 173 ILE A O 1
ATOM 1395 N N . SER A 1 174 ? 4.439 2.784 17.969 1.00 93.69 174 SER A N 1
ATOM 1396 C CA . SER A 1 174 ? 4.807 1.386 18.163 1.00 93.69 174 SER A CA 1
ATOM 1397 C C . SER A 1 174 ? 3.527 0.612 18.448 1.00 93.69 174 SER A C 1
ATOM 1399 O O . SER A 1 174 ? 2.818 0.909 19.417 1.00 93.69 174 SER A O 1
ATOM 1401 N N . LEU A 1 175 ? 3.212 -0.327 17.556 1.00 94.88 175 LEU A N 1
ATOM 1402 C CA . LEU A 1 175 ? 2.007 -1.141 17.627 1.00 94.88 175 LEU A CA 1
ATOM 1403 C C . LEU A 1 175 ? 2.176 -2.228 18.689 1.00 94.88 175 LEU A C 1
ATOM 1405 O O . LEU A 1 175 ? 3.108 -3.028 18.634 1.00 94.88 175 LEU A O 1
ATOM 1409 N N . THR A 1 176 ? 1.261 -2.256 19.654 1.00 95.75 176 THR A N 1
ATOM 1410 C CA . THR A 1 176 ? 1.154 -3.342 20.630 1.00 95.75 176 THR A CA 1
ATOM 1411 C C . THR A 1 176 ? 0.107 -4.324 20.128 1.00 95.75 176 THR A C 1
ATOM 1413 O O . THR A 1 176 ? -1.073 -3.985 20.086 1.00 95.75 176 THR A O 1
ATOM 1416 N N . GLU A 1 177 ? 0.539 -5.518 19.719 1.00 97.31 177 GLU A N 1
ATOM 1417 C CA . GLU A 1 177 ? -0.375 -6.593 19.323 1.00 97.31 177 GLU A CA 1
ATOM 1418 C C . GLU A 1 177 ? -1.191 -7.061 20.533 1.00 97.31 177 GLU A C 1
ATOM 1420 O O . GLU A 1 177 ? -0.650 -7.292 21.614 1.00 97.31 177 GLU A O 1
ATOM 1425 N N . LEU A 1 178 ? -2.502 -7.181 20.338 1.00 96.88 178 LEU A N 1
ATOM 1426 C CA . LEU A 1 178 ? -3.439 -7.747 21.301 1.00 96.88 178 LEU A CA 1
ATOM 1427 C C . LEU A 1 178 ? -3.694 -9.224 21.010 1.00 96.88 178 LEU A C 1
ATOM 1429 O O . LEU A 1 178 ? -3.689 -10.045 21.926 1.00 96.88 178 LEU A O 1
ATOM 1433 N N . VAL A 1 179 ? -3.960 -9.546 19.742 1.00 96.62 179 VAL A N 1
ATOM 1434 C CA . VAL A 1 179 ? -4.253 -10.902 19.279 1.00 96.62 179 VAL A CA 1
ATOM 1435 C C . VAL A 1 179 ? -4.046 -11.003 17.763 1.00 96.62 179 VAL A C 1
ATOM 1437 O O . VAL A 1 179 ? -4.195 -10.012 17.044 1.00 96.62 179 VAL A O 1
ATOM 1440 N N . SER A 1 180 ? -3.734 -12.198 17.269 1.00 96.06 180 SER A N 1
ATOM 1441 C CA . SER A 1 180 ? -3.584 -12.499 15.844 1.00 96.06 180 SER A CA 1
ATOM 1442 C C . SER A 1 180 ? -3.958 -13.954 15.534 1.00 96.06 180 SER A C 1
ATOM 1444 O O . SER A 1 180 ? -4.003 -14.802 16.429 1.00 96.06 180 SER A O 1
ATOM 1446 N N . ASN A 1 181 ? -4.242 -14.249 14.262 1.00 93.56 181 ASN A N 1
ATOM 1447 C CA . ASN A 1 181 ? -4.444 -15.618 13.758 1.00 93.56 181 ASN A CA 1
ATOM 1448 C C . ASN A 1 181 ? -3.583 -15.953 12.521 1.00 93.56 181 ASN A C 1
ATOM 1450 O O . ASN A 1 181 ? -3.818 -16.967 11.871 1.00 93.56 181 ASN A O 1
ATOM 1454 N N . GLY A 1 182 ? -2.587 -15.118 12.209 1.00 84.94 182 GLY A N 1
ATOM 1455 C CA . GLY A 1 182 ? -1.690 -15.263 11.055 1.00 84.94 182 GLY A CA 1
ATOM 1456 C C . GLY A 1 182 ? -2.147 -14.503 9.807 1.00 84.94 182 GLY A C 1
ATOM 1457 O O . GLY A 1 182 ? -1.308 -13.929 9.122 1.00 84.94 182 GLY A O 1
ATOM 1458 N N . ASP A 1 183 ? -3.456 -14.427 9.561 1.00 86.56 183 ASP A N 1
ATOM 1459 C CA . ASP A 1 183 ? -4.021 -13.662 8.437 1.00 86.56 183 ASP A CA 1
ATOM 1460 C C . ASP A 1 183 ? -4.461 -12.255 8.861 1.00 86.56 183 ASP A C 1
ATOM 1462 O O . ASP A 1 183 ? -4.410 -11.308 8.071 1.00 86.56 183 ASP A O 1
ATOM 1466 N N . ARG A 1 184 ? -4.872 -12.124 10.127 1.00 94.44 184 ARG A N 1
ATOM 1467 C CA . ARG A 1 184 ? -5.419 -10.908 10.722 1.00 94.44 184 ARG A CA 1
ATOM 1468 C C . ARG A 1 184 ? -4.711 -10.591 12.034 1.00 94.44 184 ARG A C 1
ATOM 1470 O O . ARG A 1 184 ? -4.515 -11.473 12.877 1.00 94.44 184 ARG A O 1
ATOM 1477 N N . TYR A 1 185 ? -4.356 -9.325 12.212 1.00 97.06 185 TYR A N 1
ATOM 1478 C CA . TYR A 1 185 ? -3.656 -8.821 13.392 1.00 97.06 185 TYR A CA 1
ATOM 1479 C C . TYR A 1 185 ? -4.446 -7.681 14.016 1.00 97.06 185 TYR A C 1
ATOM 1481 O O . TYR A 1 185 ? -4.934 -6.802 13.311 1.00 97.06 185 TYR A O 1
ATOM 1489 N N . VAL A 1 186 ? -4.556 -7.686 15.342 1.00 97.94 186 VAL A N 1
ATOM 1490 C CA . VAL A 1 186 ? -5.269 -6.660 16.105 1.00 97.94 186 VAL A CA 1
ATOM 1491 C C . VAL A 1 186 ? -4.284 -5.948 17.021 1.00 97.94 186 VAL A C 1
ATOM 1493 O O . VAL A 1 186 ? -3.625 -6.585 17.842 1.00 97.94 186 VAL A O 1
ATOM 1496 N N . TYR A 1 187 ? -4.220 -4.623 16.927 1.00 98.06 187 TYR A N 1
ATOM 1497 C CA . TYR A 1 187 ? -3.325 -3.776 17.710 1.00 98.06 187 TYR A CA 1
ATOM 1498 C C . TYR A 1 187 ? -4.096 -2.773 18.563 1.00 98.06 187 TYR A C 1
ATOM 1500 O O . TYR A 1 187 ? -5.108 -2.220 18.130 1.00 98.06 187 TYR A O 1
ATOM 1508 N N . ASP A 1 188 ? -3.586 -2.485 19.759 1.00 97.50 188 ASP A N 1
ATOM 1509 C CA . ASP A 1 188 ? -4.139 -1.440 20.619 1.00 97.50 188 ASP A CA 1
ATOM 1510 C C . ASP A 1 188 ? -3.600 -0.058 20.232 1.00 97.50 188 ASP A C 1
ATOM 1512 O O . ASP A 1 188 ? -2.393 0.201 20.285 1.00 97.50 188 ASP A O 1
ATOM 1516 N N . LEU A 1 189 ? -4.511 0.854 19.896 1.00 97.25 189 LEU A N 1
ATOM 1517 C CA . LEU A 1 189 ? -4.221 2.262 19.637 1.00 97.25 189 LEU A CA 1
ATOM 1518 C C . LEU A 1 189 ? -4.842 3.202 20.684 1.00 97.25 189 LEU A C 1
ATOM 1520 O O . LEU A 1 189 ? -4.741 4.425 20.556 1.00 97.25 189 LEU A O 1
ATOM 1524 N N . THR A 1 190 ? -5.459 2.670 21.742 1.00 96.00 190 THR A N 1
ATOM 1525 C CA . THR A 1 190 ? -6.254 3.437 22.714 1.00 96.00 190 THR A CA 1
ATOM 1526 C C . THR A 1 190 ? -5.469 4.604 23.314 1.00 96.00 190 THR A C 1
ATOM 1528 O O . THR A 1 190 ? -5.981 5.722 23.396 1.00 96.00 190 THR A O 1
ATOM 1531 N N . LYS A 1 191 ? -4.192 4.384 23.655 1.00 94.81 191 LYS A N 1
ATOM 1532 C CA . LYS A 1 191 ? -3.318 5.412 24.247 1.00 94.81 191 LYS A CA 1
ATOM 1533 C C . LYS A 1 191 ? -3.029 6.601 23.320 1.00 94.81 191 LYS A C 1
ATOM 1535 O O . LYS A 1 191 ? -2.746 7.688 23.813 1.00 94.81 191 LYS A O 1
ATOM 1540 N N . PHE A 1 192 ? -3.107 6.412 22.002 1.00 95.00 192 PHE A N 1
ATOM 1541 C CA . PHE A 1 192 ? -2.753 7.437 21.017 1.00 95.00 192 PHE A CA 1
ATOM 1542 C C . PHE A 1 192 ? -3.929 8.339 20.639 1.00 95.00 192 PHE A C 1
ATOM 1544 O O . PHE A 1 192 ? -3.717 9.430 20.118 1.00 95.00 192 PHE A O 1
ATOM 1551 N N . ARG A 1 193 ? -5.170 7.932 20.948 1.00 90.19 193 ARG A N 1
ATOM 1552 C CA . ARG A 1 193 ? -6.396 8.605 20.486 1.00 90.19 193 ARG A CA 1
ATOM 1553 C C . ARG A 1 193 ? -6.434 10.107 20.786 1.00 90.19 193 ARG A C 1
ATOM 1555 O O . ARG A 1 193 ? -6.917 10.885 19.972 1.00 90.19 193 ARG A O 1
ATOM 1562 N N . LYS A 1 194 ? -5.919 10.519 21.948 1.00 90.19 194 LYS A N 1
ATOM 1563 C CA . LYS A 1 194 ? -5.916 11.928 22.380 1.00 90.19 194 LYS A CA 1
ATOM 1564 C C . LYS A 1 194 ? -4.972 12.818 21.573 1.00 90.19 194 LYS A C 1
ATOM 1566 O O . LYS A 1 194 ? -5.155 14.028 21.586 1.00 90.19 194 LYS A O 1
ATOM 1571 N N . SER A 1 195 ? -3.996 12.228 20.890 1.00 94.31 195 SER A N 1
ATOM 1572 C CA . SER A 1 195 ? -3.038 12.938 20.041 1.00 94.31 195 SER A CA 1
ATOM 1573 C C . SER A 1 195 ? -3.455 12.947 18.569 1.00 94.31 195 SER A C 1
ATOM 1575 O O . SER A 1 195 ? -2.642 13.277 17.714 1.00 94.31 195 SER A O 1
ATOM 1577 N N . CYS A 1 196 ? -4.690 12.540 18.253 1.00 96.12 196 CYS A N 1
ATOM 1578 C CA . CYS A 1 196 ? -5.170 12.528 16.877 1.00 96.12 196 CYS A CA 1
ATOM 1579 C C . CYS A 1 196 ? -5.149 13.946 16.283 1.00 96.12 196 CYS A C 1
ATOM 1581 O O . CYS A 1 196 ? -5.711 14.873 16.872 1.00 96.12 196 CYS A O 1
ATOM 1583 N N . ILE A 1 197 ? -4.505 14.079 15.124 1.00 96.00 197 ILE A N 1
ATOM 1584 C CA . ILE A 1 197 ? -4.402 15.305 14.334 1.00 96.00 197 ILE A CA 1
ATOM 1585 C C . ILE A 1 197 ? -5.789 15.882 14.032 1.00 96.00 197 ILE A C 1
ATOM 1587 O O . ILE A 1 197 ? -6.786 15.154 13.937 1.00 96.00 197 ILE A O 1
ATOM 1591 N N . THR A 1 198 ? -5.893 17.204 13.898 1.00 94.06 198 THR A N 1
ATOM 1592 C CA . THR A 1 198 ? -7.126 17.818 13.396 1.00 94.06 198 THR A CA 1
ATOM 1593 C C . THR A 1 198 ? -7.232 17.794 11.877 1.00 94.06 198 THR A C 1
ATOM 1595 O O . THR A 1 198 ? -6.274 17.479 11.186 1.00 94.06 198 THR A O 1
ATOM 1598 N N . VAL A 1 199 ? -8.426 18.080 11.343 1.00 90.50 199 VAL A N 1
ATOM 1599 C CA . VAL A 1 199 ? -8.600 18.149 9.883 1.00 90.50 199 VAL A CA 1
ATOM 1600 C C . VAL A 1 199 ? -7.825 19.354 9.348 1.00 90.50 199 VAL A C 1
ATOM 1602 O O . VAL A 1 199 ? -7.103 19.239 8.370 1.00 90.50 199 VAL A O 1
ATOM 1605 N N . GLU A 1 200 ? -7.881 20.474 10.068 1.00 91.12 200 GLU A N 1
ATOM 1606 C CA . GLU A 1 200 ? -7.145 21.695 9.742 1.00 91.12 200 GLU A CA 1
ATOM 1607 C C . GLU A 1 200 ? -5.625 21.493 9.812 1.00 91.12 200 GLU A C 1
ATOM 1609 O O . GLU A 1 200 ? -4.885 22.050 9.011 1.00 91.12 200 GLU A O 1
ATOM 1614 N N . GLU A 1 201 ? -5.143 20.699 10.770 1.00 94.00 201 GLU A N 1
ATOM 1615 C CA . GLU A 1 201 ? -3.727 20.338 10.854 1.00 94.00 201 GLU A CA 1
ATOM 1616 C C . GLU A 1 201 ? -3.320 19.378 9.728 1.00 94.00 201 GLU A C 1
ATOM 1618 O O . GLU A 1 201 ? -2.253 19.549 9.143 1.00 94.00 201 GLU A O 1
ATOM 1623 N N . LEU A 1 202 ? -4.169 18.404 9.381 1.00 94.12 202 LEU A N 1
ATOM 1624 C CA . LEU A 1 202 ? -3.917 17.483 8.271 1.00 94.12 202 LEU A CA 1
ATOM 1625 C C . LEU A 1 202 ? -3.755 18.234 6.943 1.00 94.12 202 LEU A C 1
ATOM 1627 O O . LEU A 1 202 ? -2.857 17.899 6.176 1.00 94.12 202 LEU A O 1
ATOM 1631 N N . ASP A 1 203 ? -4.563 19.267 6.697 1.00 89.81 203 ASP A N 1
ATOM 1632 C CA . ASP A 1 203 ? -4.453 20.119 5.503 1.00 89.81 203 ASP A CA 1
ATOM 1633 C C . ASP A 1 203 ? -3.077 20.775 5.366 1.00 89.81 203 ASP A C 1
ATOM 1635 O O . ASP A 1 203 ? -2.587 20.966 4.254 1.00 89.81 203 ASP A O 1
ATOM 1639 N N . LEU A 1 204 ? -2.446 21.108 6.494 1.00 90.94 204 LEU A N 1
ATOM 1640 C CA . LEU A 1 204 ? -1.133 21.749 6.534 1.00 90.94 204 LEU A CA 1
ATOM 1641 C C . LEU A 1 204 ? 0.013 20.732 6.462 1.00 90.94 204 LEU A C 1
ATOM 1643 O O . LEU A 1 204 ? 1.029 20.997 5.825 1.00 90.94 204 LEU A O 1
ATOM 1647 N N . GLU A 1 205 ? -0.130 19.582 7.122 1.00 90.94 205 GLU A N 1
ATOM 1648 C CA . GLU A 1 205 ? 0.948 18.595 7.267 1.00 90.94 205 GLU A CA 1
ATOM 1649 C C . GLU A 1 205 ? 1.003 17.584 6.103 1.00 90.94 205 GLU A C 1
ATOM 1651 O O . GLU A 1 205 ? 2.060 17.015 5.820 1.00 90.94 205 GLU A O 1
ATOM 1656 N N . TYR A 1 206 ? -0.104 17.365 5.382 1.00 90.44 206 TYR A N 1
ATOM 1657 C CA . TYR A 1 206 ? -0.186 16.319 4.357 1.00 90.44 206 TYR A CA 1
ATOM 1658 C C . TYR A 1 206 ? 0.724 16.564 3.148 1.00 90.44 206 TYR A C 1
ATOM 1660 O O . TYR A 1 206 ? 1.316 15.616 2.632 1.00 90.44 206 TYR A O 1
ATOM 1668 N N . GLU A 1 207 ? 0.869 17.811 2.688 1.00 86.81 207 GLU A N 1
ATOM 1669 C CA . GLU A 1 207 ? 1.732 18.109 1.537 1.00 86.81 207 GLU A CA 1
ATOM 1670 C C . GLU A 1 207 ? 3.198 17.774 1.840 1.00 86.81 207 GLU A C 1
ATOM 1672 O O . GLU A 1 207 ? 3.863 17.117 1.035 1.00 86.81 207 GLU A O 1
ATOM 1677 N N . GLN A 1 208 ? 3.674 18.142 3.032 1.00 87.00 208 GLN A N 1
ATOM 1678 C CA . GLN A 1 208 ? 5.014 17.788 3.492 1.00 87.00 208 GLN A CA 1
ATOM 1679 C C . GLN A 1 208 ? 5.177 16.266 3.597 1.00 87.00 208 GLN A C 1
ATOM 1681 O O . GLN A 1 208 ? 6.156 15.715 3.094 1.00 87.00 208 GLN A O 1
ATOM 1686 N N . TRP A 1 209 ? 4.194 15.571 4.174 1.00 87.75 209 TRP A N 1
ATOM 1687 C CA . TRP A 1 209 ? 4.217 14.113 4.292 1.00 87.75 209 TRP A CA 1
ATOM 1688 C C . TRP A 1 209 ? 4.272 13.406 2.926 1.00 87.75 209 TRP A C 1
ATOM 1690 O O . TRP A 1 209 ? 5.005 12.429 2.750 1.00 87.75 209 TRP A O 1
ATOM 1700 N N . ILE A 1 210 ? 3.547 13.907 1.920 1.00 85.69 210 ILE A N 1
ATOM 1701 C CA . ILE A 1 210 ? 3.612 13.373 0.553 1.00 85.69 210 ILE A CA 1
ATOM 1702 C C . ILE A 1 210 ? 4.998 13.573 -0.068 1.00 85.69 210 ILE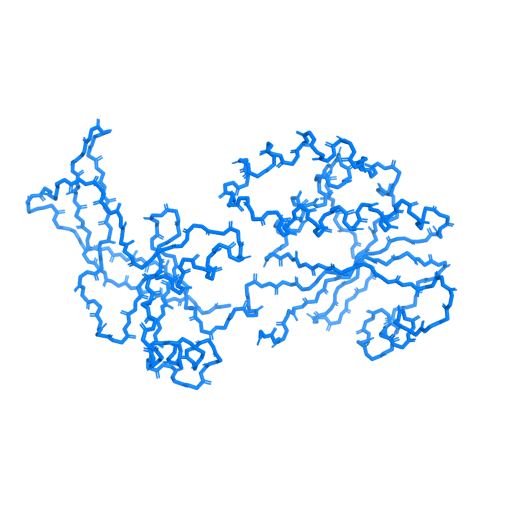 A C 1
ATOM 1704 O O . ILE A 1 210 ? 5.529 12.648 -0.686 1.00 85.69 210 ILE A O 1
ATOM 1708 N N . GLN A 1 211 ? 5.603 14.749 0.115 1.00 81.44 211 GLN A N 1
ATOM 1709 C CA . GLN A 1 211 ? 6.948 15.028 -0.392 1.00 81.44 211 GLN A CA 1
ATOM 1710 C C . GLN A 1 211 ? 7.997 14.119 0.262 1.00 81.44 211 GLN A C 1
ATOM 1712 O O . GLN A 1 211 ? 8.820 13.525 -0.435 1.00 81.44 211 GLN A O 1
ATOM 1717 N N . GLU A 1 212 ? 7.942 13.958 1.586 1.00 82.31 212 GLU A N 1
ATOM 1718 C CA . GLU A 1 212 ? 8.864 13.104 2.344 1.00 82.31 212 GLU A CA 1
ATOM 1719 C C . GLU A 1 212 ? 8.714 11.620 1.984 1.00 82.31 212 GLU A C 1
ATOM 1721 O O . GLU A 1 212 ? 9.711 10.907 1.857 1.00 82.31 212 GLU A O 1
ATOM 1726 N N . SER A 1 213 ? 7.481 11.165 1.741 1.00 76.06 213 SER A N 1
ATOM 1727 C CA . SER A 1 213 ? 7.193 9.791 1.312 1.00 76.06 213 SER A CA 1
ATOM 1728 C C . SER A 1 213 ? 7.462 9.533 -0.177 1.00 76.06 213 SER A C 1
ATOM 1730 O O . SER A 1 213 ? 7.331 8.392 -0.621 1.00 76.06 213 SER A O 1
ATOM 1732 N N . LYS A 1 214 ? 7.855 10.560 -0.951 1.00 79.00 214 LYS A N 1
ATOM 1733 C CA . LYS A 1 214 ? 8.071 10.502 -2.413 1.00 79.00 214 LYS A CA 1
ATOM 1734 C C . LYS A 1 214 ? 6.871 9.929 -3.177 1.00 79.00 214 LYS A C 1
ATOM 1736 O O . LYS A 1 214 ? 7.030 9.282 -4.211 1.00 79.00 214 LYS A O 1
ATOM 1741 N N . ARG A 1 215 ? 5.665 10.144 -2.651 1.00 79.62 215 ARG A N 1
ATOM 1742 C CA . ARG A 1 215 ? 4.419 9.654 -3.243 1.00 79.62 215 ARG A CA 1
ATOM 1743 C C . ARG A 1 215 ? 3.871 10.649 -4.255 1.00 79.62 215 ARG A C 1
ATOM 1745 O O . ARG A 1 215 ? 4.064 11.858 -4.145 1.00 79.62 215 ARG A O 1
ATOM 1752 N N . VAL A 1 216 ? 3.096 10.142 -5.206 1.00 81.62 216 VAL A N 1
ATOM 1753 C CA . VAL A 1 216 ? 2.239 10.986 -6.044 1.00 81.62 216 VAL A CA 1
ATOM 1754 C C . VAL A 1 216 ? 1.010 11.383 -5.231 1.00 81.62 216 VAL A C 1
ATOM 1756 O O . VAL A 1 216 ? 0.303 10.522 -4.700 1.00 81.62 216 VAL A O 1
ATOM 1759 N N . ASN A 1 217 ? 0.722 12.684 -5.146 1.00 83.19 217 ASN A N 1
ATOM 1760 C CA . ASN A 1 217 ? -0.499 13.147 -4.497 1.00 83.19 217 ASN A CA 1
ATOM 1761 C C . ASN A 1 217 ? -1.726 12.839 -5.368 1.00 83.19 217 ASN A C 1
ATOM 1763 O O . ASN A 1 217 ? -2.021 13.562 -6.317 1.00 83.19 217 ASN A O 1
ATOM 1767 N N . THR A 1 218 ? -2.463 11.786 -5.025 1.00 80.25 218 THR A N 1
ATOM 1768 C CA . THR A 1 218 ? -3.701 11.404 -5.725 1.00 80.25 218 THR A CA 1
ATOM 1769 C C . THR A 1 218 ? -4.967 11.889 -5.043 1.00 80.25 218 THR A C 1
ATOM 1771 O O . THR A 1 218 ? -6.057 11.613 -5.532 1.00 80.25 218 THR A O 1
ATOM 1774 N N . MET A 1 219 ? -4.851 12.563 -3.894 1.00 85.94 219 MET A N 1
ATOM 1775 C CA . MET A 1 219 ? -5.947 12.894 -2.973 1.00 85.94 219 MET A CA 1
ATOM 1776 C C . MET A 1 219 ? -6.735 11.696 -2.408 1.00 85.94 219 MET A C 1
ATOM 1778 O O . MET A 1 219 ? -7.373 11.846 -1.368 1.00 85.94 219 MET A O 1
ATOM 1782 N N . ASN A 1 220 ? -6.636 10.496 -2.989 1.00 8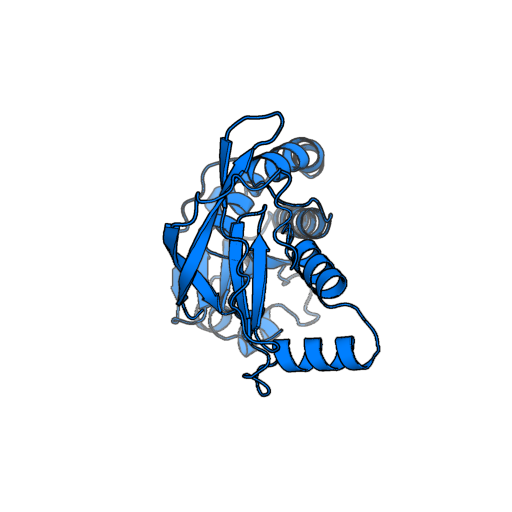5.31 220 ASN A N 1
ATOM 1783 C CA . ASN A 1 220 ? -7.248 9.276 -2.451 1.00 85.31 220 ASN A CA 1
ATOM 1784 C C . ASN A 1 220 ? -6.740 8.988 -1.036 1.00 85.31 220 ASN A C 1
ATOM 1786 O O . ASN A 1 220 ? -7.520 8.754 -0.114 1.00 85.31 220 ASN A O 1
ATOM 1790 N N . ARG A 1 221 ? -5.417 9.070 -0.853 1.00 86.31 221 ARG A N 1
ATOM 1791 C CA . ARG A 1 221 ? -4.780 8.814 0.439 1.00 86.31 221 ARG A CA 1
ATOM 1792 C C . ARG A 1 221 ? -5.126 9.881 1.474 1.00 86.31 221 ARG A C 1
ATOM 1794 O O . ARG A 1 221 ? -5.422 9.538 2.614 1.00 86.31 221 ARG A O 1
ATOM 1801 N N . TYR A 1 222 ? -5.176 11.146 1.062 1.00 91.50 222 TYR A N 1
ATOM 1802 C CA . TYR A 1 222 ? -5.697 12.234 1.888 1.00 91.50 222 TYR A CA 1
ATOM 1803 C C . TYR A 1 222 ? -7.134 11.949 2.346 1.00 91.50 222 TYR A C 1
ATOM 1805 O O . TYR A 1 222 ? -7.416 11.997 3.540 1.00 91.50 222 TYR A O 1
ATOM 1813 N N . GLY A 1 223 ? -8.030 11.582 1.422 1.00 92.25 223 GLY A N 1
ATOM 1814 C CA . GLY A 1 223 ? -9.427 11.262 1.728 1.00 92.25 223 GLY A CA 1
ATOM 1815 C C . GLY A 1 223 ? -9.573 10.107 2.720 1.00 92.25 223 GLY A C 1
ATOM 1816 O O . GLY A 1 223 ? -10.358 10.195 3.665 1.00 92.25 223 GLY A O 1
ATOM 1817 N N . MET A 1 224 ? -8.767 9.058 2.553 1.00 92.62 224 MET A N 1
ATOM 1818 C CA . MET A 1 224 ? -8.709 7.921 3.474 1.00 92.62 224 MET A CA 1
ATOM 1819 C C . MET A 1 224 ? -8.247 8.344 4.878 1.00 92.62 224 MET A C 1
ATOM 1821 O O . MET A 1 224 ? -8.901 8.024 5.870 1.00 92.62 224 MET A O 1
ATOM 1825 N N . ILE A 1 225 ? -7.156 9.112 4.974 1.00 94.31 225 ILE A N 1
ATOM 1826 C CA . ILE A 1 225 ? -6.618 9.598 6.255 1.00 94.31 225 ILE A CA 1
ATOM 1827 C C . ILE A 1 225 ? -7.616 10.540 6.939 1.00 94.31 225 ILE A C 1
ATOM 1829 O O . ILE A 1 225 ? -7.883 10.398 8.131 1.00 94.31 225 ILE A O 1
ATOM 1833 N N . MET A 1 226 ? -8.222 11.461 6.192 1.00 95.19 226 MET A N 1
ATOM 1834 C CA . MET A 1 226 ? -9.250 12.376 6.689 1.00 95.19 226 MET A CA 1
ATOM 1835 C C . MET A 1 226 ? -10.477 11.626 7.232 1.00 95.19 226 MET A C 1
ATOM 1837 O O . MET A 1 226 ? -11.024 12.010 8.272 1.00 95.19 226 MET A O 1
ATOM 1841 N N . SER A 1 227 ? -10.895 10.545 6.566 1.00 93.94 227 SER A N 1
ATOM 1842 C CA . SER A 1 227 ? -11.999 9.692 7.029 1.00 93.94 227 SER A CA 1
ATOM 1843 C C . SER A 1 227 ? -11.634 9.003 8.348 1.00 93.94 227 SER A C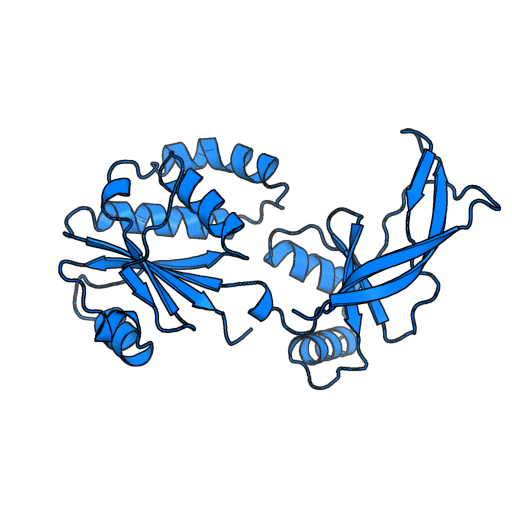 1
ATOM 1845 O O . SER A 1 227 ? -12.389 9.101 9.317 1.00 93.94 227 SER A O 1
ATOM 1847 N N . ALA A 1 228 ? -10.419 8.447 8.457 1.00 95.06 228 ALA A N 1
ATOM 1848 C CA . ALA A 1 228 ? -9.904 7.868 9.702 1.00 95.06 228 ALA A CA 1
ATOM 1849 C C . ALA A 1 228 ? -9.844 8.889 10.851 1.00 95.06 228 ALA A C 1
ATOM 1851 O O . ALA A 1 228 ? -10.343 8.619 11.944 1.00 95.06 228 ALA A O 1
ATOM 1852 N N . VAL A 1 229 ? -9.308 10.089 10.608 1.00 95.75 229 VAL A N 1
ATOM 1853 C CA . VAL A 1 229 ? -9.261 11.185 11.594 1.00 95.75 229 VAL A CA 1
ATOM 1854 C C . VAL A 1 229 ? -10.669 11.563 12.065 1.00 95.75 229 VAL A C 1
ATOM 1856 O O . VAL A 1 229 ? -10.923 11.691 13.267 1.00 95.75 229 VAL A O 1
ATOM 1859 N N . SER A 1 230 ? -11.611 11.697 11.131 1.00 93.62 230 SER A N 1
ATOM 1860 C CA . SER A 1 230 ? -13.008 12.023 11.438 1.00 93.62 230 SER A CA 1
ATOM 1861 C C . SER A 1 230 ? -13.672 10.932 12.279 1.00 93.62 230 SER A C 1
ATOM 1863 O O . SER A 1 230 ? -14.334 11.232 13.279 1.00 93.62 230 SER A O 1
ATOM 1865 N N . TYR A 1 231 ? -13.452 9.665 11.923 1.00 93.94 231 TYR A N 1
ATOM 1866 C CA . TYR A 1 231 ? -13.950 8.511 12.664 1.00 93.94 231 TYR A CA 1
ATOM 1867 C C . TYR A 1 231 ? -13.399 8.466 14.095 1.00 93.94 231 TYR A C 1
ATOM 1869 O O . TYR A 1 231 ? -14.170 8.308 15.047 1.00 93.94 231 TYR A O 1
ATOM 1877 N N . ILE A 1 232 ? -12.086 8.661 14.264 1.00 94.19 232 ILE A N 1
ATOM 1878 C CA . ILE A 1 232 ? -11.416 8.667 15.572 1.00 94.19 232 ILE A CA 1
ATOM 1879 C C . ILE A 1 232 ? -12.026 9.729 16.489 1.00 94.19 232 ILE A C 1
ATOM 1881 O O . ILE A 1 232 ? -12.347 9.450 17.647 1.00 94.19 232 ILE A O 1
ATOM 1885 N N . LYS A 1 233 ? -12.224 10.944 15.967 1.00 92.31 233 LYS A N 1
ATOM 1886 C CA . LYS A 1 233 ? -12.800 12.059 16.727 1.00 92.31 233 LYS A CA 1
ATOM 1887 C C . LYS A 1 233 ? -14.250 11.805 17.129 1.00 92.31 233 LYS A C 1
ATOM 1889 O O . LYS A 1 233 ? -14.613 12.037 18.286 1.00 92.31 233 LYS A O 1
ATOM 1894 N N . LYS A 1 234 ? -15.069 11.310 16.194 1.00 92.00 234 LYS A N 1
ATOM 1895 C CA . LYS A 1 234 ? -16.495 11.031 16.420 1.00 92.00 234 LYS A CA 1
ATOM 1896 C C . LYS A 1 234 ? -16.720 9.958 17.487 1.00 92.00 234 LYS A C 1
ATOM 1898 O O . LYS A 1 234 ? -17.717 10.029 18.193 1.00 92.00 234 LYS A O 1
ATOM 1903 N N . ASN A 1 235 ? -15.795 9.009 17.615 1.00 92.00 235 ASN A N 1
ATOM 1904 C CA . ASN A 1 235 ? -15.878 7.893 18.560 1.00 92.00 235 ASN A CA 1
ATOM 1905 C C . ASN A 1 235 ? -14.902 8.046 19.742 1.00 92.00 235 ASN A C 1
ATOM 1907 O O . ASN A 1 235 ? -14.368 7.071 20.279 1.00 92.00 235 ASN A O 1
ATOM 1911 N N . SER A 1 236 ? -14.621 9.285 20.149 1.00 90.62 236 SER A N 1
ATOM 1912 C CA . SER A 1 236 ? -13.734 9.585 21.281 1.00 90.62 236 SER A CA 1
ATOM 1913 C C . SER A 1 236 ? -14.294 9.134 22.638 1.00 90.62 236 SER A C 1
ATOM 1915 O O . SER A 1 236 ? -13.522 8.974 23.580 1.00 90.62 236 SER A O 1
ATOM 1917 N N . ASP A 1 237 ? -15.597 8.863 22.719 1.00 91.19 237 ASP A N 1
ATOM 1918 C CA . ASP A 1 237 ? -16.318 8.373 23.897 1.00 91.19 237 ASP A CA 1
ATOM 1919 C C . ASP A 1 237 ? -16.119 6.873 24.181 1.00 91.19 237 ASP A C 1
ATOM 1921 O O . ASP A 1 237 ? -16.383 6.428 25.295 1.00 91.19 237 ASP A O 1
ATOM 1925 N N . LYS A 1 238 ? -15.650 6.087 23.202 1.00 92.31 238 LYS A N 1
ATOM 1926 C CA . LYS A 1 238 ? -15.487 4.629 23.351 1.00 92.31 238 LYS A CA 1
ATOM 1927 C C . LYS A 1 238 ? -14.306 4.254 24.242 1.00 92.31 238 LYS A C 1
ATOM 1929 O O . LYS A 1 238 ? -13.255 4.886 24.166 1.00 92.31 238 LYS A O 1
ATOM 1934 N N . GLU A 1 239 ? -14.405 3.178 25.013 1.00 94.56 239 GLU A N 1
ATOM 1935 C CA . GLU A 1 239 ? -13.320 2.782 25.930 1.00 94.56 239 GLU A CA 1
ATOM 1936 C C . GLU A 1 239 ? -12.042 2.342 25.197 1.00 94.56 239 GLU A C 1
ATOM 1938 O O . GLU A 1 239 ? -10.936 2.711 25.590 1.00 94.56 239 GLU A O 1
ATOM 1943 N N . HIS A 1 240 ? -12.188 1.635 24.077 1.00 95.56 240 HIS A N 1
ATOM 1944 C CA . HIS A 1 240 ? -11.089 1.050 23.315 1.00 95.56 240 HIS A CA 1
ATOM 1945 C C . HIS A 1 240 ? -11.049 1.570 21.885 1.00 95.56 240 HIS A C 1
ATOM 1947 O O . HIS A 1 240 ? -12.081 1.853 21.273 1.00 95.56 240 HIS A O 1
ATOM 1953 N N . PHE A 1 241 ? -9.836 1.706 21.355 1.00 96.31 241 PHE A N 1
ATOM 1954 C CA . PHE A 1 241 ? -9.603 1.977 19.944 1.00 96.31 241 PHE A CA 1
ATOM 1955 C C . PHE A 1 241 ? -8.511 1.054 19.432 1.00 96.31 241 PHE A C 1
ATOM 1957 O O . PHE A 1 241 ? -7.380 1.102 19.913 1.00 96.31 241 PHE A O 1
ATOM 1964 N N . VAL A 1 242 ? -8.876 0.203 18.483 1.00 97.12 242 VAL A N 1
ATOM 1965 C CA . VAL A 1 242 ? -8.004 -0.831 17.941 1.00 97.12 242 VAL A CA 1
ATOM 1966 C C . VAL A 1 242 ? -7.840 -0.656 16.441 1.00 97.12 242 VAL A C 1
ATOM 1968 O O . VAL A 1 242 ? -8.706 -0.116 15.748 1.00 97.12 242 VAL A O 1
ATOM 1971 N N . LEU A 1 243 ? -6.699 -1.124 15.963 1.00 97.81 243 LEU A N 1
ATOM 1972 C CA . LEU A 1 243 ? -6.372 -1.251 14.556 1.00 97.81 243 LEU A CA 1
ATOM 1973 C C . LEU A 1 243 ? -6.407 -2.723 14.193 1.00 97.81 243 LEU A C 1
ATOM 1975 O O . LEU A 1 243 ? -5.786 -3.527 14.886 1.00 97.81 243 LEU A O 1
ATOM 1979 N N . ILE A 1 244 ? -7.077 -3.066 13.106 1.00 97.19 244 ILE A N 1
ATOM 1980 C CA . ILE A 1 244 ? -7.002 -4.400 12.526 1.00 97.19 244 ILE A CA 1
ATOM 1981 C C . ILE A 1 244 ? -6.279 -4.290 11.194 1.00 97.19 244 ILE A C 1
ATOM 1983 O O . ILE A 1 244 ? -6.619 -3.423 10.391 1.00 97.19 244 ILE A O 1
ATOM 1987 N N . THR A 1 245 ? -5.301 -5.156 10.960 1.00 96.56 245 THR A N 1
ATOM 1988 C CA . THR A 1 245 ? -4.683 -5.320 9.645 1.00 96.56 245 THR A CA 1
ATOM 1989 C C . THR A 1 245 ? -4.941 -6.721 9.122 1.00 96.56 245 THR A C 1
ATOM 1991 O O . THR A 1 245 ? -4.961 -7.689 9.885 1.00 96.56 245 THR A O 1
ATOM 1994 N N . GLU A 1 246 ? -5.159 -6.828 7.819 1.00 93.50 246 GLU A N 1
ATOM 1995 C CA . GLU A 1 246 ? -5.414 -8.097 7.145 1.00 93.50 246 GLU A CA 1
ATOM 1996 C C . GLU A 1 246 ? -4.729 -8.111 5.785 1.00 93.50 246 GLU A C 1
ATOM 1998 O O . GLU A 1 246 ? -4.725 -7.103 5.076 1.00 93.50 246 GLU A O 1
ATOM 2003 N N . LYS A 1 247 ? -4.139 -9.245 5.399 1.00 85.88 247 LYS A N 1
ATOM 2004 C CA . LYS A 1 247 ? -3.602 -9.371 4.043 1.00 85.88 247 LYS A CA 1
ATOM 2005 C C . LYS A 1 247 ? -4.757 -9.322 3.038 1.00 85.88 247 LYS A C 1
ATOM 2007 O O . LYS A 1 247 ? -5.672 -10.142 3.115 1.00 85.88 247 LYS A O 1
ATOM 2012 N N . ARG A 1 248 ? -4.683 -8.419 2.056 1.00 83.06 248 ARG A N 1
ATOM 2013 C CA . ARG A 1 248 ? -5.707 -8.325 1.015 1.00 83.06 248 ARG A CA 1
ATOM 2014 C C . ARG A 1 248 ? -5.714 -9.603 0.171 1.00 83.06 248 ARG A C 1
ATOM 2016 O O . ARG A 1 248 ? -4.687 -10.025 -0.359 1.00 83.06 248 ARG A O 1
ATOM 2023 N N . LYS A 1 249 ? -6.885 -10.233 0.056 1.00 76.31 249 LYS A N 1
ATOM 2024 C CA . LYS A 1 249 ? -7.061 -11.504 -0.675 1.00 76.31 249 LYS A CA 1
ATOM 2025 C C . LYS A 1 249 ? -7.412 -11.299 -2.151 1.00 76.31 249 LYS A C 1
ATOM 2027 O O . LYS A 1 249 ? -7.122 -12.169 -2.971 1.00 76.31 249 LYS A O 1
ATOM 2032 N N . HIS A 1 250 ? -8.024 -10.164 -2.491 1.00 69.25 250 HIS A N 1
ATOM 2033 C CA . HIS A 1 250 ? -8.592 -9.900 -3.815 1.00 69.25 250 HIS A CA 1
ATOM 2034 C C . HIS A 1 250 ? -8.282 -8.479 -4.303 1.00 69.25 250 HIS A C 1
ATOM 2036 O O . HIS A 1 250 ? -8.169 -7.556 -3.497 1.00 69.25 250 HIS A O 1
ATOM 2042 N N . TRP A 1 251 ? -8.144 -8.339 -5.622 1.00 63.59 251 TRP A N 1
ATOM 2043 C CA . TRP A 1 251 ? -8.040 -7.088 -6.374 1.00 63.59 251 TRP A CA 1
ATOM 2044 C C . TRP A 1 251 ? -9.208 -7.033 -7.357 1.00 63.59 251 TRP A C 1
ATOM 2046 O O . TRP A 1 251 ? -9.446 -8.076 -8.013 1.00 63.59 251 TRP A O 1
#

pLDDT: mean 89.85, std 7.82, range [47.59, 98.06]

Radius of gyration: 21.87 Å; chains: 1; bounding box: 59×39×54 Å